Protein AF-0000000072983975 (afdb_homodimer)

Organism: Lacticaseibacillus paracasei (strain ATCC 334 / BCRC 17002 / CCUG 31169 / CIP 107868 / KCTC 3260 / NRRL B-441) (NCBI:txid321967)

Secondary structure (DSSP, 8-state):
-HHHHHHHHHHHHHHHHHHHHHHHHHTSS-HHHHHIIIIIHHHHHHHHHHHHTSTT-TTPPPHHHHHHHHHHHHHHHHHHHHHHS-HHHHHHHHHHHHHHHHHHHH--/-HHHHHHHHHHHHHHHHHHHHHHHHHTSS-HHHHHIIIIIHHHHHHHHIIIIISTT-TTPPPHHHHHHHHHHHHHHHHHHHHHHS-HHHHHHHHHHHHHHHHHHHH--

pLDDT: mean 94.69, std 4.66, range [72.88, 98.62]

Structure (mmCIF, N/CA/C/O backbone):
data_AF-0000000072983975-model_v1
#
loop_
_entity.id
_entity.type
_entity.pdbx_description
1 polymer 'DUF2568 domain-containing protein'
#
loop_
_atom_site.group_PDB
_atom_site.id
_atom_site.type_symbol
_atom_site.label_atom_id
_atom_site.label_alt_id
_atom_site.label_comp_id
_atom_site.label_asym_id
_atom_site.label_entity_id
_atom_site.label_seq_id
_atom_site.pdbx_PDB_ins_code
_atom_site.Cartn_x
_atom_site.Cartn_y
_atom_site.Cartn_z
_atom_site.occupancy
_atom_site.B_iso_or_equiv
_atom_site.auth_seq_id
_atom_site.auth_comp_id
_atom_site.auth_asym_id
_atom_site.auth_atom_id
_atom_site.pdbx_PDB_model_num
ATOM 1 N N . MET A 1 1 ? -26.188 16.234 2.236 1 73.94 1 MET A N 1
ATOM 2 C CA . MET A 1 1 ? -26.844 14.938 2.184 1 73.94 1 MET A CA 1
ATOM 3 C C . MET A 1 1 ? -26.062 13.953 1.33 1 73.94 1 MET A C 1
ATOM 5 O O . MET A 1 1 ? -25.734 12.852 1.781 1 73.94 1 MET A O 1
ATOM 9 N N . ILE A 1 2 ? -25.656 14.406 0.181 1 77.69 2 ILE A N 1
ATOM 10 C CA . ILE A 1 2 ? -24.938 13.516 -0.73 1 77.69 2 ILE A CA 1
ATOM 11 C C . ILE A 1 2 ? -23.625 13.086 -0.107 1 77.69 2 ILE A C 1
ATOM 13 O O . ILE A 1 2 ? -23.25 11.914 -0.155 1 77.69 2 ILE A O 1
ATOM 17 N N . LYS A 1 3 ? -23.047 13.867 0.584 1 83.25 3 LYS A N 1
ATOM 18 C CA . LYS A 1 3 ? -21.75 13.57 1.182 1 83.25 3 LYS A CA 1
ATOM 19 C C . LYS A 1 3 ? -21.891 12.562 2.316 1 83.25 3 LYS A C 1
ATOM 21 O O . LYS A 1 3 ? -21.016 11.711 2.5 1 83.25 3 LYS A O 1
ATOM 26 N N . THR A 1 4 ? -23 12.648 3.002 1 84.12 4 THR A N 1
ATOM 27 C CA . THR A 1 4 ? -23.234 11.703 4.086 1 84.12 4 THR A CA 1
ATOM 28 C C . THR A 1 4 ? -23.406 10.289 3.539 1 84.12 4 THR A C 1
ATOM 30 O O . THR A 1 4 ? -22.891 9.328 4.113 1 84.12 4 THR A O 1
ATOM 33 N N . ILE A 1 5 ? -24.156 10.172 2.453 1 87.81 5 ILE A N 1
ATOM 34 C CA . ILE A 1 5 ? -24.359 8.875 1.816 1 87.81 5 ILE A CA 1
ATOM 35 C C . ILE A 1 5 ? -23.016 8.344 1.29 1 87.81 5 ILE A C 1
ATOM 37 O O . ILE A 1 5 ? -22.703 7.168 1.462 1 87.81 5 ILE A O 1
ATOM 41 N N . ALA A 1 6 ? -22.266 9.266 0.714 1 89.44 6 ALA A N 1
ATOM 42 C CA . ALA A 1 6 ? -20.969 8.875 0.184 1 89.44 6 ALA A CA 1
ATOM 43 C C . ALA A 1 6 ? -20.047 8.375 1.296 1 89.44 6 ALA A C 1
ATOM 45 O O . ALA A 1 6 ? -19.297 7.418 1.104 1 89.44 6 ALA A O 1
ATOM 46 N N . ASP A 1 7 ? -20.203 8.977 2.422 1 88.19 7 ASP A N 1
ATOM 47 C CA . ASP A 1 7 ? -19.406 8.562 3.572 1 88.19 7 ASP A CA 1
ATOM 48 C C . ASP A 1 7 ? -19.828 7.172 4.051 1 88.19 7 ASP A C 1
ATOM 50 O O . ASP A 1 7 ? -18.984 6.379 4.477 1 88.19 7 ASP A O 1
ATOM 54 N N . GLY A 1 8 ? -21.031 6.961 3.996 1 90.06 8 GLY A N 1
ATOM 55 C CA . GLY A 1 8 ? -21.531 5.645 4.348 1 90.06 8 GLY A CA 1
ATOM 56 C C . GLY A 1 8 ? -21.047 4.551 3.414 1 90.06 8 GLY A C 1
ATOM 57 O O . GLY A 1 8 ? -20.672 3.467 3.863 1 90.06 8 GLY A O 1
ATOM 58 N N . ILE A 1 9 ? -21.078 4.82 2.18 1 92.38 9 ILE A N 1
ATOM 59 C CA . ILE A 1 9 ? -20.594 3.869 1.178 1 92.38 9 ILE A CA 1
ATOM 60 C C . ILE A 1 9 ? -19.109 3.627 1.364 1 92.38 9 ILE A C 1
ATOM 62 O O . ILE A 1 9 ? -18.641 2.49 1.267 1 92.38 9 ILE A O 1
ATOM 66 N N . ARG A 1 10 ? -18.469 4.695 1.655 1 93.88 10 ARG A N 1
ATOM 67 C CA . ARG A 1 10 ? -17.031 4.59 1.898 1 93.88 10 ARG A CA 1
ATOM 68 C C . ARG A 1 10 ? -16.734 3.684 3.094 1 93.88 10 ARG A C 1
ATOM 70 O O . ARG A 1 10 ? -15.797 2.893 3.066 1 93.88 10 ARG A O 1
ATOM 77 N N . PHE A 1 11 ? -17.562 3.867 4.102 1 92.94 11 PHE A N 1
ATOM 78 C CA . PHE A 1 11 ? -17.391 3.021 5.273 1 92.94 11 PHE A CA 1
ATOM 79 C C . PHE A 1 11 ? -17.625 1.556 4.922 1 92.94 11 PHE A C 1
ATOM 81 O O . PHE A 1 11 ? -16.875 0.681 5.363 1 92.94 11 PHE A O 1
ATOM 88 N N . LEU A 1 12 ? -18.594 1.229 4.137 1 95.56 12 LEU A N 1
ATOM 89 C CA . LEU A 1 12 ? -18.875 -0.138 3.707 1 95.56 12 LEU A CA 1
ATOM 90 C C . LEU A 1 12 ? -17.75 -0.676 2.842 1 95.56 12 LEU A C 1
ATOM 92 O O . LEU A 1 12 ? -17.375 -1.851 2.945 1 95.56 12 LEU A O 1
ATOM 96 N N . LEU A 1 13 ? -17.25 0.182 2.055 1 97.12 13 LEU A N 1
ATOM 97 C CA . LEU A 1 13 ? -16.125 -0.205 1.198 1 97.12 13 LEU A CA 1
ATOM 98 C C . LEU A 1 13 ? -14.898 -0.545 2.029 1 97.12 13 LEU A C 1
ATOM 100 O O . LEU A 1 13 ? -14.148 -1.468 1.692 1 97.12 13 LEU A O 1
ATOM 104 N N . GLU A 1 14 ? -14.703 0.157 3.035 1 95.62 14 GLU A N 1
ATOM 105 C CA . GLU A 1 14 ? -13.609 -0.127 3.959 1 95.62 14 GLU A CA 1
ATOM 106 C C . GLU A 1 14 ? -13.766 -1.508 4.59 1 95.62 14 GLU A C 1
ATOM 108 O O . GLU A 1 14 ? -12.805 -2.273 4.668 1 95.62 14 GLU A O 1
ATOM 113 N N . ILE A 1 15 ? -14.922 -1.831 5.027 1 97.31 15 ILE A N 1
ATOM 114 C CA . ILE A 1 15 ? -15.195 -3.148 5.59 1 97.31 15 ILE A CA 1
ATOM 115 C C . ILE A 1 15 ? -14.953 -4.223 4.531 1 97.31 15 ILE A C 1
ATOM 117 O O . ILE A 1 15 ? -14.312 -5.242 4.809 1 97.31 15 ILE A O 1
ATOM 121 N N . ALA A 1 16 ? -15.445 -3.949 3.391 1 98.31 16 ALA A N 1
ATOM 122 C CA . ALA A 1 16 ? -15.242 -4.887 2.291 1 98.31 16 ALA A CA 1
ATOM 123 C C . ALA A 1 16 ? -13.75 -5.094 2.018 1 98.31 16 ALA A C 1
ATOM 125 O O . ALA A 1 16 ? -13.312 -6.211 1.737 1 98.31 16 ALA A O 1
ATOM 126 N N . THR A 1 17 ? -12.992 -4.004 2.039 1 98.56 17 THR A N 1
ATOM 127 C CA . THR A 1 17 ? -11.555 -4.07 1.81 1 98.56 17 THR A CA 1
ATOM 128 C C . THR A 1 17 ? -10.891 -5.012 2.809 1 98.56 17 THR A C 1
ATOM 130 O O . THR A 1 17 ? -10.094 -5.875 2.424 1 98.56 17 THR A O 1
ATOM 133 N N . VAL A 1 18 ? -11.289 -4.973 4.031 1 98.44 18 VAL A N 1
ATOM 134 C CA . VAL A 1 18 ? -10.742 -5.816 5.09 1 98.44 18 VAL A CA 1
ATOM 135 C C . VAL A 1 18 ? -11.141 -7.27 4.848 1 98.44 18 VAL A C 1
ATOM 137 O O . VAL A 1 18 ? -10.297 -8.172 4.898 1 98.44 18 VAL A O 1
ATOM 140 N N . VAL A 1 19 ? -12.336 -7.484 4.535 1 98.5 19 VAL A N 1
ATOM 141 C CA . VAL A 1 19 ? -12.859 -8.828 4.316 1 98.5 19 VAL A CA 1
ATOM 142 C C . VAL A 1 19 ? -12.172 -9.469 3.115 1 98.5 19 VAL A C 1
ATOM 144 O O . VAL A 1 19 ? -11.75 -10.625 3.176 1 98.5 19 VAL A O 1
ATOM 147 N N . PHE A 1 20 ? -12 -8.727 2.053 1 98.62 20 PHE A N 1
ATOM 148 C CA . PHE A 1 20 ? -11.383 -9.258 0.843 1 98.62 20 PHE A CA 1
ATOM 149 C C . PHE A 1 20 ? -9.914 -9.578 1.081 1 98.62 20 PHE A C 1
ATOM 151 O O . PHE A 1 20 ? -9.398 -10.57 0.559 1 98.62 20 PHE A O 1
ATOM 158 N N . LEU A 1 21 ? -9.273 -8.789 1.838 1 98.56 21 LEU A N 1
ATOM 159 C CA . LEU A 1 21 ? -7.879 -9.078 2.154 1 98.56 21 LEU A CA 1
ATOM 160 C C . LEU A 1 21 ? -7.762 -10.344 3 1 98.56 21 LEU A C 1
ATOM 162 O O . LEU A 1 21 ? -6.879 -11.172 2.766 1 98.56 21 LEU A O 1
ATOM 166 N N . ILE A 1 22 ? -8.641 -10.484 3.961 1 98.56 22 ILE A N 1
ATOM 167 C CA . ILE A 1 22 ? -8.625 -11.672 4.812 1 98.56 22 ILE A CA 1
ATOM 168 C C . ILE A 1 22 ? -8.898 -12.914 3.973 1 98.56 22 ILE A C 1
ATOM 170 O O . ILE A 1 22 ? -8.164 -13.906 4.059 1 98.56 22 ILE A O 1
ATOM 174 N N . ILE A 1 23 ? -9.898 -12.875 3.115 1 98.5 23 ILE A N 1
ATOM 175 C CA . ILE A 1 23 ? -10.25 -14.016 2.268 1 98.5 23 ILE A CA 1
ATOM 176 C C . ILE A 1 23 ? -9.086 -14.328 1.322 1 98.5 23 ILE A C 1
ATOM 178 O O . ILE A 1 23 ? -8.695 -15.484 1.179 1 98.5 23 ILE A O 1
ATOM 182 N N . ALA A 1 24 ? -8.508 -13.32 0.676 1 98 24 ALA A N 1
ATOM 183 C CA . ALA A 1 24 ? -7.406 -13.516 -0.261 1 98 24 ALA A CA 1
ATOM 184 C C . ALA A 1 24 ? -6.203 -14.148 0.434 1 98 24 ALA A C 1
ATOM 186 O O . ALA A 1 24 ? -5.594 -15.086 -0.092 1 98 24 ALA A O 1
ATOM 187 N N . GLY A 1 25 ? -5.84 -13.609 1.58 1 97.94 25 GLY A N 1
ATOM 188 C CA . GLY A 1 25 ? -4.719 -14.164 2.32 1 97.94 25 GLY A CA 1
ATOM 189 C C . GLY A 1 25 ? -4.91 -15.625 2.691 1 97.94 25 GLY A C 1
ATOM 190 O O . GLY A 1 25 ? -4 -16.438 2.52 1 97.94 25 GLY A O 1
ATOM 191 N N . PHE A 1 26 ? -6.086 -15.953 3.115 1 98 26 PHE A N 1
ATOM 192 C CA . PHE A 1 26 ? -6.316 -17.281 3.652 1 98 26 PHE A CA 1
ATOM 193 C C . PHE A 1 26 ? -6.707 -18.266 2.545 1 98 26 PHE A C 1
ATOM 195 O O . PHE A 1 26 ? -6.828 -19.469 2.779 1 98 26 PHE A O 1
ATOM 202 N N . ASN A 1 27 ? -6.871 -17.75 1.326 1 97.12 27 ASN A N 1
ATOM 203 C CA . ASN A 1 27 ? -7.043 -18.609 0.164 1 97.12 27 ASN A CA 1
ATOM 204 C C . ASN A 1 27 ? -5.715 -19.203 -0.306 1 97.12 27 ASN A C 1
ATOM 206 O O . ASN A 1 27 ? -5.688 -20.109 -1.125 1 97.12 27 ASN A O 1
ATOM 210 N N . SER A 1 28 ? -4.645 -18.656 0.175 1 95.06 28 SER A N 1
ATOM 211 C CA . SER A 1 28 ? -3.318 -19.172 -0.147 1 95.06 28 SER A CA 1
ATOM 212 C C . SER A 1 28 ? -2.918 -20.297 0.796 1 95.06 28 SER A C 1
ATOM 214 O O . SER A 1 28 ? -3.354 -20.328 1.948 1 95.06 28 SER A O 1
ATOM 216 N N . SER A 1 29 ? -2.154 -21.25 0.379 1 95.12 29 SER A N 1
ATOM 217 C CA . SER A 1 29 ? -1.607 -22.297 1.234 1 95.12 29 SER A CA 1
ATOM 218 C C . SER A 1 29 ? -0.296 -21.859 1.878 1 95.12 29 SER A C 1
ATOM 220 O O . SER A 1 29 ? 0.201 -22.516 2.795 1 95.12 29 SER A O 1
ATOM 222 N N . ASP A 1 30 ? 0.248 -20.766 1.447 1 96.38 30 ASP A N 1
ATOM 223 C CA . ASP A 1 30 ? 1.537 -20.266 1.912 1 96.38 30 ASP A CA 1
ATOM 224 C C . ASP A 1 30 ? 1.378 -19.438 3.186 1 96.38 30 ASP A C 1
ATOM 226 O O . ASP A 1 30 ? 0.603 -18.484 3.217 1 96.38 30 ASP A O 1
ATOM 230 N N . LEU A 1 31 ? 2.131 -19.75 4.199 1 95.56 31 LEU A N 1
ATOM 231 C CA . LEU A 1 31 ? 2.012 -19.109 5.504 1 95.56 31 LEU A CA 1
ATOM 232 C C . LEU A 1 31 ? 2.391 -17.641 5.418 1 95.56 31 LEU A C 1
ATOM 234 O O . LEU A 1 31 ? 1.782 -16.797 6.082 1 95.56 31 LEU A O 1
ATOM 238 N N . VAL A 1 32 ? 3.385 -17.359 4.629 1 93.94 32 VAL A N 1
ATOM 239 C CA . VAL A 1 32 ? 3.826 -15.984 4.473 1 93.94 32 VAL A CA 1
ATOM 240 C C . VAL A 1 32 ? 2.688 -15.141 3.908 1 93.94 32 VAL A C 1
ATOM 242 O O . VAL A 1 32 ? 2.406 -14.047 4.414 1 93.94 32 VAL A O 1
ATOM 245 N N . VAL A 1 33 ? 2.01 -15.609 2.961 1 96.38 33 VAL A N 1
ATOM 246 C CA . VAL A 1 33 ? 0.91 -14.898 2.324 1 96.38 33 VAL A CA 1
ATOM 247 C C . VAL A 1 33 ? -0.264 -14.781 3.293 1 96.38 33 VAL A C 1
ATOM 249 O O . VAL A 1 33 ? -0.872 -13.711 3.418 1 96.38 33 VAL A O 1
ATOM 252 N N . LYS A 1 34 ? -0.544 -15.852 4.051 1 98.19 34 LYS A N 1
ATOM 253 C CA . LYS A 1 34 ? -1.615 -15.82 5.043 1 98.19 34 LYS A CA 1
ATOM 254 C C . LYS A 1 34 ? -1.385 -14.719 6.07 1 98.19 34 LYS A C 1
ATOM 256 O O . LYS A 1 34 ? -2.303 -13.961 6.391 1 98.19 34 LYS A O 1
ATOM 261 N N . LEU A 1 35 ? -0.185 -14.617 6.438 1 97.19 35 LEU A N 1
ATOM 262 C CA . LEU A 1 35 ? 0.135 -13.672 7.5 1 97.19 35 LEU A CA 1
ATOM 263 C C . LEU A 1 35 ? 0.219 -12.25 6.961 1 97.19 35 LEU A C 1
ATOM 265 O O . LEU A 1 35 ? -0.33 -11.32 7.559 1 97.19 35 LEU A O 1
ATOM 269 N N . THR A 1 36 ? 0.863 -12.07 5.871 1 96.81 36 THR A N 1
ATOM 270 C CA . THR A 1 36 ? 1.106 -10.727 5.363 1 96.81 36 THR A CA 1
ATOM 271 C C . THR A 1 36 ? -0.169 -10.133 4.773 1 96.81 36 THR A C 1
ATOM 273 O O . THR A 1 36 ? -0.57 -9.023 5.133 1 96.81 36 THR A O 1
ATOM 276 N N . VAL A 1 37 ? -0.883 -10.883 3.953 1 97.69 37 VAL A N 1
ATOM 277 C CA . VAL A 1 37 ? -2.064 -10.375 3.264 1 97.69 37 VAL A CA 1
ATOM 278 C C . VAL A 1 37 ? -3.287 -10.508 4.168 1 97.69 37 VAL A C 1
ATOM 280 O O . VAL A 1 37 ? -4.117 -9.594 4.234 1 97.69 37 VAL A O 1
ATOM 283 N N . GLY A 1 38 ? -3.352 -11.586 4.891 1 98.25 38 GLY A N 1
ATOM 284 C CA . GLY A 1 38 ? -4.57 -11.922 5.609 1 98.25 38 GLY A CA 1
ATOM 285 C C . GLY A 1 38 ? -4.621 -11.336 7.008 1 98.25 38 GLY A C 1
ATOM 286 O O . GLY A 1 38 ? -5.684 -11.289 7.629 1 98.25 38 GLY A O 1
ATOM 287 N N . VAL A 1 39 ? -3.494 -10.883 7.508 1 98 39 VAL A N 1
ATOM 288 C CA . VAL A 1 39 ? -3.479 -10.422 8.891 1 98 39 VAL A CA 1
ATOM 289 C C . VAL A 1 39 ? -2.822 -9.047 8.969 1 98 39 VAL A C 1
ATOM 291 O O . VAL A 1 39 ? -3.486 -8.055 9.273 1 98 39 VAL A O 1
ATOM 294 N N . ILE A 1 40 ? -1.62 -8.938 8.562 1 97.12 40 ILE A N 1
ATOM 295 C CA . ILE A 1 40 ? -0.835 -7.723 8.75 1 97.12 40 ILE A CA 1
ATOM 296 C C . ILE A 1 40 ? -1.446 -6.582 7.941 1 97.12 40 ILE A C 1
ATOM 298 O O . ILE A 1 40 ? -1.683 -5.496 8.469 1 97.12 40 ILE A O 1
ATOM 302 N N . ALA A 1 41 ? -1.729 -6.832 6.707 1 97.5 41 ALA A N 1
ATOM 303 C CA . ALA A 1 41 ? -2.248 -5.789 5.828 1 97.5 41 ALA A CA 1
ATOM 304 C C . ALA A 1 41 ? -3.596 -5.273 6.328 1 97.5 41 ALA A C 1
ATOM 306 O O . ALA A 1 41 ? -3.797 -4.062 6.449 1 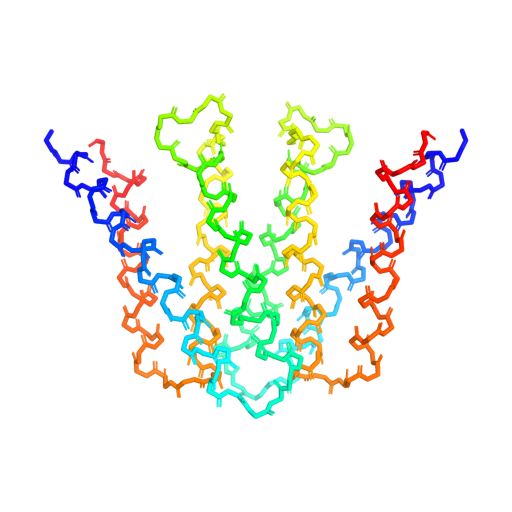97.5 41 ALA A O 1
ATOM 307 N N . PRO A 1 42 ? -4.531 -6.121 6.703 1 98 42 PRO A N 1
ATOM 308 C CA . PRO A 1 42 ? -5.809 -5.617 7.211 1 98 42 PRO A CA 1
ATOM 309 C C . PRO A 1 42 ? -5.656 -4.82 8.5 1 98 42 PRO A C 1
ATOM 311 O O . PRO A 1 42 ? -6.277 -3.764 8.656 1 98 42 PRO A O 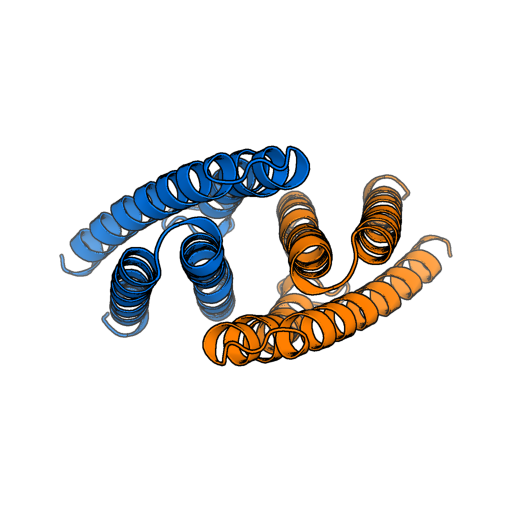1
ATOM 314 N N . VAL A 1 43 ? -4.859 -5.262 9.406 1 97.56 43 VAL A N 1
ATOM 315 C CA . VAL A 1 43 ? -4.684 -4.582 10.68 1 97.56 43 VAL A CA 1
ATOM 316 C C . VAL A 1 43 ? -4.07 -3.205 10.453 1 97.56 43 VAL A C 1
ATOM 318 O O . VAL A 1 43 ? -4.578 -2.201 10.961 1 97.56 43 VAL A O 1
ATOM 321 N N . LEU A 1 44 ? -3.055 -3.125 9.688 1 96 44 LEU A N 1
ATOM 322 C CA . LEU A 1 44 ? -2.396 -1.854 9.406 1 96 44 LEU A CA 1
ATOM 323 C C . LEU A 1 44 ? -3.295 -0.948 8.57 1 96 44 LEU A C 1
ATOM 325 O O . LEU A 1 44 ? -3.271 0.274 8.727 1 96 44 LEU A O 1
ATOM 329 N N . GLY A 1 45 ? -4.047 -1.583 7.688 1 96.12 45 GLY A N 1
ATOM 330 C CA . GLY A 1 45 ? -5 -0.813 6.906 1 96.12 45 GLY A CA 1
ATOM 331 C C . GLY A 1 45 ? -6.035 -0.101 7.758 1 96.12 45 GLY A C 1
ATOM 332 O O . GLY A 1 45 ? -6.316 1.08 7.543 1 96.12 45 GLY A O 1
ATOM 333 N N . ILE A 1 46 ? -6.547 -0.81 8.711 1 96.44 46 ILE A N 1
ATOM 334 C CA . ILE A 1 46 ? -7.543 -0.229 9.609 1 96.44 46 ILE A CA 1
ATOM 335 C C . ILE A 1 46 ? -6.922 0.923 10.391 1 96.44 46 ILE A C 1
ATOM 337 O O . ILE A 1 46 ? -7.516 1.998 10.5 1 96.44 46 ILE A O 1
ATOM 341 N N . LEU A 1 47 ? -5.773 0.75 10.898 1 95.5 47 LEU A N 1
ATOM 342 C CA . LEU A 1 47 ? -5.094 1.765 11.695 1 95.5 47 LEU A CA 1
ATOM 343 C C . LEU A 1 47 ? -4.77 2.992 10.844 1 95.5 47 LEU A C 1
ATOM 345 O O . LEU A 1 47 ? -4.984 4.125 11.281 1 95.5 47 LEU A O 1
ATOM 349 N N . PHE A 1 48 ? -4.285 2.75 9.719 1 95 48 PHE A N 1
ATOM 350 C CA . PHE A 1 48 ? -3.916 3.838 8.828 1 95 48 PHE A CA 1
ATOM 351 C C . PHE A 1 48 ? -5.148 4.633 8.406 1 95 48 PHE A C 1
ATOM 353 O O . PHE A 1 48 ? -5.129 5.863 8.398 1 95 48 PHE A O 1
ATOM 360 N N . TRP A 1 49 ? -6.133 3.885 8.109 1 93.5 49 TRP A N 1
ATOM 361 C CA . TRP A 1 49 ? -7.355 4.539 7.656 1 93.5 49 TRP A CA 1
ATOM 362 C C . TRP A 1 49 ? -7.965 5.387 8.773 1 93.5 49 TRP A C 1
ATOM 364 O O . TRP A 1 49 ? -8.398 6.516 8.531 1 93.5 49 TRP A O 1
ATOM 374 N N . GLY A 1 50 ? -8.094 4.852 9.922 1 93.56 50 GLY A N 1
ATOM 375 C CA . GLY A 1 50 ? -8.648 5.586 11.047 1 93.56 50 GLY A CA 1
ATOM 376 C C . GLY A 1 50 ? -7.875 6.848 11.383 1 93.56 50 GLY A C 1
ATOM 377 O O . GLY A 1 50 ? -8.469 7.875 11.719 1 93.56 50 GLY A O 1
ATOM 378 N N . ARG A 1 51 ? -6.66 6.848 11.164 1 92.88 51 ARG A N 1
ATOM 379 C CA . ARG A 1 51 ? -5.82 7.957 11.594 1 92.88 51 ARG A CA 1
ATOM 380 C C . ARG A 1 51 ? -5.637 8.977 10.469 1 92.88 51 ARG A C 1
ATOM 382 O O . ARG A 1 51 ? -5.582 10.18 10.719 1 92.88 51 ARG A O 1
ATOM 389 N N . PHE A 1 52 ? -5.602 8.586 9.219 1 94.44 52 PHE A N 1
ATOM 390 C CA . PHE A 1 52 ? -5.113 9.5 8.195 1 94.44 52 PHE A CA 1
ATOM 391 C C . PHE A 1 52 ? -6.156 9.703 7.102 1 94.44 52 PHE A C 1
ATOM 393 O O . PHE A 1 52 ? -6.016 10.586 6.254 1 94.44 52 PHE A O 1
ATOM 400 N N . MET A 1 53 ? -7.195 8.812 7.191 1 94.06 53 MET A N 1
ATOM 401 C CA . MET A 1 53 ? -8.141 8.875 6.078 1 94.06 53 MET A CA 1
ATOM 402 C C . MET A 1 53 ? -9.531 9.25 6.57 1 94.06 53 MET A C 1
ATOM 404 O O . MET A 1 53 ? -10.352 9.766 5.809 1 94.06 53 MET A O 1
ATOM 408 N N . ALA A 1 54 ? -9.797 9 7.789 1 92.5 54 ALA A N 1
ATOM 409 C CA . ALA A 1 54 ? -11.133 9.219 8.336 1 92.5 54 ALA A CA 1
ATOM 410 C C . ALA A 1 54 ? -11.508 10.695 8.289 1 92.5 54 ALA A C 1
ATOM 412 O O . ALA A 1 54 ? -10.672 11.562 8.562 1 92.5 54 ALA A O 1
ATOM 413 N N . PRO A 1 55 ? -12.859 10.977 7.922 1 89.12 55 PRO A N 1
ATOM 414 C CA . PRO A 1 55 ? -13.273 12.367 7.75 1 89.12 55 PRO A CA 1
ATOM 415 C C . PRO A 1 55 ? -13.148 13.188 9.031 1 89.12 55 PRO A C 1
ATOM 417 O O . PRO A 1 55 ? -12.961 14.406 8.977 1 89.12 55 PRO A O 1
ATOM 420 N N . MET A 1 56 ? -13.133 12.586 10.133 1 90.12 56 MET A N 1
ATOM 421 C CA . MET A 1 56 ? -13.094 13.32 11.398 1 90.12 56 MET A CA 1
ATOM 422 C C . MET A 1 56 ? -11.711 13.234 12.031 1 90.12 56 MET A C 1
ATOM 424 O O . MET A 1 56 ? -11.516 13.664 13.172 1 90.12 56 MET A O 1
ATOM 428 N N . SER A 1 57 ? -10.773 12.75 11.32 1 91.75 57 SER A N 1
ATOM 429 C CA . SER A 1 57 ? -9.43 12.578 11.867 1 91.75 57 SER A CA 1
ATOM 430 C C . SER A 1 57 ? -8.688 13.906 11.93 1 91.75 57 SER A C 1
ATOM 432 O O . SER A 1 57 ? -8.758 14.711 11 1 91.75 57 SER A O 1
ATOM 434 N N . LEU A 1 58 ? -7.855 14.109 13.055 1 90.31 58 LEU A N 1
ATOM 435 C CA . LEU A 1 58 ? -7.047 15.305 13.25 1 90.31 58 LEU A CA 1
ATOM 436 C C . LEU A 1 58 ? -5.797 15.273 12.375 1 90.31 58 LEU A C 1
ATOM 438 O O . LEU A 1 58 ? -5.133 16.297 12.195 1 90.31 58 LEU A O 1
ATOM 442 N N . HIS A 1 59 ? -5.453 14.211 11.836 1 91.06 59 HIS A N 1
ATOM 443 C CA . HIS A 1 59 ? -4.246 14.039 11.031 1 91.06 59 HIS A CA 1
ATOM 444 C C . HIS A 1 59 ? -4.586 13.625 9.609 1 91.06 59 HIS A C 1
ATOM 446 O O . HIS A 1 59 ? -3.809 12.922 8.961 1 91.06 59 HIS A O 1
ATOM 452 N N . ARG A 1 60 ? -5.793 14.047 9.211 1 92.69 60 ARG A N 1
ATOM 453 C CA . ARG A 1 60 ? -6.273 13.656 7.891 1 92.69 60 ARG A CA 1
ATOM 454 C C . ARG A 1 60 ? -5.352 14.188 6.797 1 92.69 60 ARG A C 1
ATOM 456 O O . ARG A 1 60 ? -4.953 15.359 6.82 1 92.69 60 ARG A O 1
ATOM 463 N N . LEU A 1 61 ? -5.082 13.297 5.836 1 94.25 61 LEU A N 1
ATOM 464 C CA . LEU A 1 61 ? -4.211 13.648 4.715 1 94.25 61 LEU A CA 1
ATOM 465 C C . LEU A 1 61 ? -4.879 14.68 3.811 1 94.25 61 LEU A C 1
ATOM 467 O O . LEU A 1 61 ? -6.105 14.719 3.707 1 94.25 61 LEU A O 1
ATOM 471 N N . PRO A 1 62 ? -4.02 15.531 3.24 1 93.38 62 PRO A N 1
ATOM 472 C CA . PRO A 1 62 ? -4.598 16.391 2.201 1 93.38 62 PRO A CA 1
ATOM 473 C C . PRO A 1 62 ? -5.152 15.594 1.021 1 93.38 62 PRO A C 1
ATOM 475 O O . PRO A 1 62 ? -4.871 14.398 0.89 1 93.38 62 PRO A O 1
ATOM 478 N N . THR A 1 63 ? -5.883 16.203 0.165 1 93.12 63 THR A N 1
ATOM 479 C CA . THR A 1 63 ? -6.652 15.562 -0.891 1 93.12 63 THR A CA 1
ATOM 480 C C . THR A 1 63 ? -5.762 14.672 -1.744 1 93.12 63 THR A C 1
ATOM 482 O O . THR A 1 63 ? -6.098 13.516 -2.006 1 93.12 63 THR A O 1
ATOM 485 N N . ILE A 1 64 ? -4.621 15.156 -2.203 1 92.25 64 ILE A N 1
ATOM 486 C CA . ILE A 1 64 ? -3.746 14.391 -3.084 1 92.25 64 ILE A CA 1
ATOM 487 C C . ILE A 1 64 ? -3.262 13.133 -2.363 1 92.25 64 ILE A C 1
ATOM 489 O O . ILE A 1 64 ? -3.174 12.062 -2.963 1 92.25 64 ILE A O 1
ATOM 493 N N . GLY A 1 65 ? -2.965 13.242 -1.113 1 93.75 65 GLY A N 1
ATOM 494 C CA . GLY A 1 65 ? -2.553 12.086 -0.333 1 93.75 65 GLY A CA 1
ATOM 495 C C . GLY A 1 65 ? -3.646 11.047 -0.182 1 93.75 65 GLY A C 1
ATOM 496 O O . GLY A 1 65 ? -3.379 9.844 -0.231 1 93.75 65 GLY A O 1
ATOM 497 N N . ARG A 1 66 ? -4.781 11.5 -0.048 1 95.5 66 ARG A N 1
ATOM 498 C CA . ARG A 1 66 ? -5.906 10.586 0.107 1 95.5 66 ARG A CA 1
ATOM 499 C C . ARG A 1 66 ? -6.188 9.836 -1.192 1 95.5 66 ARG A C 1
ATOM 501 O O . ARG A 1 66 ? -6.434 8.633 -1.181 1 95.5 66 ARG A O 1
ATOM 508 N N . VAL A 1 67 ? -6.09 10.562 -2.221 1 95.31 67 VAL A N 1
ATOM 509 C CA . VAL A 1 67 ? -6.359 9.945 -3.518 1 95.31 67 VAL A CA 1
ATOM 510 C C . VAL A 1 67 ? -5.309 8.875 -3.809 1 95.31 67 VAL A C 1
ATOM 512 O O . VAL A 1 67 ? -5.648 7.762 -4.223 1 95.31 67 VAL A O 1
ATOM 515 N N . ILE A 1 68 ? -4.098 9.188 -3.596 1 94.75 68 ILE A N 1
ATOM 516 C CA . ILE A 1 68 ? -3.016 8.234 -3.844 1 94.75 68 ILE A CA 1
ATOM 517 C C . ILE A 1 68 ? -3.17 7.027 -2.926 1 94.75 68 ILE A C 1
ATOM 519 O O . ILE A 1 68 ? -3.051 5.883 -3.371 1 94.75 68 ILE A O 1
ATOM 523 N N . THR A 1 69 ? -3.479 7.324 -1.67 1 95.19 69 THR A N 1
ATOM 524 C CA . THR A 1 69 ? -3.648 6.25 -0.696 1 95.19 69 THR A CA 1
ATOM 525 C C . THR A 1 69 ? -4.809 5.344 -1.088 1 95.19 69 THR A C 1
ATOM 527 O O . THR A 1 69 ? -4.703 4.117 -1.009 1 95.19 69 THR A O 1
ATOM 530 N N . GLU A 1 70 ? -5.859 5.891 -1.541 1 96.25 70 GLU A N 1
ATOM 531 C CA . GLU A 1 70 ? -7.027 5.121 -1.955 1 96.25 70 GLU A CA 1
ATOM 532 C C . GLU A 1 70 ? -6.703 4.219 -3.143 1 96.25 70 GLU A C 1
ATOM 534 O O . GLU A 1 70 ? -7.07 3.043 -3.156 1 96.25 70 GLU A O 1
ATOM 539 N N . ILE A 1 71 ? -6.016 4.727 -4.059 1 96 71 ILE A N 1
ATOM 540 C CA . ILE A 1 71 ? -5.641 3.932 -5.223 1 96 71 ILE A CA 1
ATOM 541 C C . ILE A 1 71 ? -4.75 2.771 -4.789 1 96 71 ILE A C 1
ATOM 543 O O . ILE A 1 71 ? -4.926 1.64 -5.242 1 96 71 ILE A O 1
ATOM 547 N N . LEU A 1 72 ? -3.855 3.055 -3.906 1 94.62 72 LEU A N 1
ATOM 548 C CA . LEU A 1 72 ? -2.914 2.031 -3.461 1 94.62 72 LEU A CA 1
ATOM 549 C C . LEU A 1 72 ? -3.621 0.969 -2.625 1 94.62 72 LEU A C 1
ATOM 551 O O . LEU A 1 72 ? -3.443 -0.229 -2.857 1 94.62 72 LEU A O 1
ATOM 555 N N . ILE A 1 73 ? -4.441 1.418 -1.692 1 96.19 73 ILE A N 1
ATOM 556 C CA . ILE A 1 73 ? -5.082 0.463 -0.792 1 96.19 73 ILE A CA 1
ATOM 557 C C . ILE A 1 73 ? -6.152 -0.321 -1.548 1 96.19 73 ILE A C 1
ATOM 559 O O . ILE A 1 73 ? -6.164 -1.554 -1.52 1 96.19 73 ILE A O 1
ATOM 563 N N . PHE A 1 74 ? -7.051 0.34 -2.219 1 97.88 74 PHE A N 1
ATOM 564 C CA . PHE A 1 74 ? -8.109 -0.344 -2.947 1 97.88 74 PHE A CA 1
ATOM 565 C C . PHE A 1 74 ? -7.543 -1.124 -4.125 1 97.88 74 PHE A C 1
ATOM 567 O O . PHE A 1 74 ? -8.023 -2.211 -4.449 1 97.88 74 PHE A O 1
ATOM 574 N N . GLY A 1 75 ? -6.562 -0.561 -4.781 1 96.88 75 GLY A N 1
ATOM 575 C CA . GLY A 1 75 ? -5.91 -1.276 -5.867 1 96.88 75 GLY A CA 1
ATOM 576 C C . GLY A 1 75 ? -5.207 -2.539 -5.41 1 96.88 75 GLY A C 1
ATOM 577 O O . GLY A 1 75 ? -5.285 -3.574 -6.074 1 96.88 75 GLY A O 1
ATOM 578 N N . ALA A 1 76 ? -4.48 -2.428 -4.332 1 97.06 76 ALA A N 1
ATOM 579 C CA . ALA A 1 76 ? -3.791 -3.594 -3.783 1 97.06 76 ALA A CA 1
ATOM 580 C C . ALA A 1 76 ? -4.785 -4.68 -3.383 1 97.06 76 ALA A C 1
ATOM 582 O O . ALA A 1 76 ? -4.531 -5.867 -3.59 1 97.06 76 ALA A O 1
ATOM 583 N N . THR A 1 77 ? -5.84 -4.254 -2.766 1 98.25 77 THR A N 1
ATOM 584 C CA . THR A 1 77 ? -6.863 -5.215 -2.377 1 98.25 77 THR A CA 1
ATOM 585 C C . THR A 1 77 ? -7.457 -5.898 -3.607 1 98.25 77 THR A C 1
ATOM 587 O O . THR A 1 77 ? -7.621 -7.117 -3.627 1 98.25 77 THR A O 1
ATOM 590 N N . SER A 1 78 ? -7.793 -5.086 -4.605 1 98.38 78 SER A N 1
ATOM 591 C CA . SER A 1 78 ? -8.32 -5.645 -5.848 1 98.38 78 SER A CA 1
ATOM 592 C C . SER A 1 78 ? -7.324 -6.617 -6.477 1 98.38 78 SER A C 1
ATOM 594 O O . SER A 1 78 ? -7.707 -7.695 -6.93 1 98.38 78 SER A O 1
ATOM 596 N N . LEU A 1 79 ? -6.086 -6.32 -6.473 1 97.06 79 LEU A N 1
ATOM 597 C CA . LEU A 1 79 ? -5.051 -7.16 -7.062 1 97.06 79 LEU A CA 1
ATOM 598 C C . LEU A 1 79 ? -4.879 -8.453 -6.266 1 97.06 79 LEU A C 1
ATOM 600 O O . LEU A 1 79 ? -4.719 -9.523 -6.848 1 97.06 79 LEU A O 1
ATOM 604 N N . ALA A 1 80 ? -4.809 -8.328 -4.965 1 97.38 80 ALA A N 1
ATOM 605 C CA . ALA A 1 80 ? -4.73 -9.523 -4.125 1 97.38 80 ALA A CA 1
ATOM 606 C C . ALA A 1 80 ? -5.898 -10.469 -4.406 1 97.38 80 ALA A C 1
ATOM 608 O O . ALA A 1 80 ? -5.707 -11.68 -4.516 1 97.38 80 ALA A O 1
ATOM 609 N N . THR A 1 81 ? -7.102 -9.938 -4.504 1 97.81 81 THR A N 1
ATOM 610 C CA . THR A 1 81 ? -8.281 -10.734 -4.82 1 97.81 81 THR A CA 1
ATOM 611 C C . THR A 1 81 ? -8.164 -11.352 -6.211 1 97.81 81 THR A C 1
ATOM 613 O 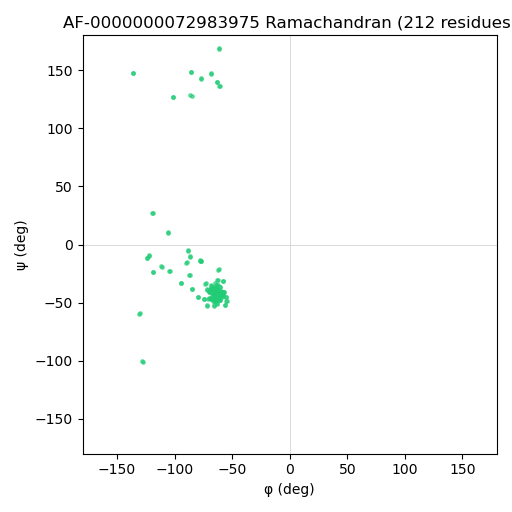O . THR A 1 81 ? -8.516 -12.516 -6.414 1 97.81 81 THR A O 1
ATOM 616 N N . TYR A 1 82 ? -7.594 -10.547 -7.102 1 96.69 82 TYR A N 1
ATOM 617 C CA . TYR A 1 82 ? -7.363 -10.992 -8.477 1 96.69 82 TYR A CA 1
ATOM 618 C C . TYR A 1 82 ? -6.395 -12.164 -8.516 1 96.69 82 TYR A C 1
ATOM 620 O O . TYR A 1 82 ? -6.617 -13.141 -9.242 1 96.69 82 TYR A O 1
ATOM 628 N N . LEU A 1 83 ? -5.363 -12.117 -7.719 1 94.69 83 LEU A N 1
ATOM 629 C CA . LEU A 1 83 ? -4.289 -13.102 -7.762 1 94.69 83 LEU A CA 1
ATOM 630 C C . LEU A 1 83 ? -4.621 -14.305 -6.879 1 94.69 83 LEU A C 1
ATOM 632 O O . LEU A 1 83 ? -4.191 -15.422 -7.164 1 94.69 83 LEU A O 1
ATOM 636 N N . LEU A 1 84 ? -5.465 -14.094 -5.824 1 96.19 84 LEU A N 1
ATOM 637 C CA . LEU A 1 84 ? -5.547 -15.117 -4.789 1 96.19 84 LEU A CA 1
ATOM 638 C C . LEU A 1 84 ? -6.977 -15.625 -4.637 1 96.19 84 LEU A C 1
ATOM 640 O O . LEU A 1 84 ? -7.223 -16.578 -3.902 1 96.19 84 LEU A O 1
ATOM 644 N N . THR A 1 85 ? -7.984 -15.031 -5.238 1 96.56 85 THR A N 1
ATOM 645 C CA . THR A 1 85 ? -9.375 -15.461 -5.16 1 96.56 85 THR A CA 1
ATOM 646 C C . THR A 1 85 ? -9.977 -15.617 -6.555 1 96.56 85 THR A C 1
ATOM 648 O O . THR A 1 85 ? -9.75 -16.625 -7.227 1 96.56 85 THR A O 1
ATOM 651 N N . THR A 1 86 ? -10.781 -14.703 -7.137 1 97.25 86 THR A N 1
ATOM 652 C CA . THR A 1 86 ? -11.312 -14.781 -8.492 1 97.25 86 THR A CA 1
ATOM 653 C C . THR A 1 86 ? -11.195 -13.43 -9.203 1 97.25 86 THR A C 1
ATOM 655 O O . THR A 1 86 ? -11.297 -12.383 -8.562 1 97.25 86 THR A O 1
ATOM 658 N N . HIS A 1 87 ? -10.984 -13.508 -10.523 1 96.88 87 HIS A N 1
ATOM 659 C CA . HIS A 1 87 ? -10.906 -12.289 -11.328 1 96.88 87 HIS A CA 1
ATOM 660 C C . HIS A 1 87 ? -12.211 -11.5 -11.258 1 96.88 87 HIS A C 1
ATOM 662 O O . HIS A 1 87 ? -12.188 -10.266 -11.211 1 96.88 87 HIS A O 1
ATOM 668 N N . LYS A 1 88 ? -13.344 -12.25 -11.211 1 97.88 88 LYS A N 1
ATOM 669 C CA . LYS A 1 88 ? -14.656 -11.602 -11.18 1 97.88 88 LYS A CA 1
ATOM 670 C C . LYS A 1 88 ? -14.82 -10.758 -9.922 1 97.88 88 LYS A C 1
ATOM 672 O O . LYS A 1 88 ? -15.195 -9.578 -10 1 97.88 88 LYS A O 1
ATOM 677 N N . ALA A 1 89 ? -14.57 -11.297 -8.773 1 98.12 89 ALA A N 1
ATOM 678 C CA . ALA A 1 89 ? -14.688 -10.578 -7.508 1 98.12 89 ALA A CA 1
ATOM 679 C C . ALA A 1 89 ? -13.766 -9.359 -7.48 1 98.12 89 ALA A C 1
ATOM 681 O O . ALA A 1 89 ? -14.141 -8.297 -6.984 1 98.12 89 ALA A O 1
ATOM 682 N N . ALA A 1 90 ? -12.562 -9.547 -8.008 1 98.44 90 ALA A N 1
ATOM 683 C CA . ALA A 1 90 ? -11.57 -8.477 -8.039 1 98.44 90 ALA A CA 1
ATOM 684 C C . ALA A 1 90 ? -12.055 -7.297 -8.875 1 98.44 90 ALA A C 1
ATOM 686 O O . ALA A 1 90 ? -11.93 -6.141 -8.461 1 98.44 90 ALA A O 1
ATOM 687 N N . LEU A 1 91 ? -12.625 -7.559 -10.008 1 97.25 91 LEU A N 1
ATOM 688 C CA . LEU A 1 91 ? -13.07 -6.516 -10.922 1 97.25 91 LEU A CA 1
ATOM 689 C C . LEU A 1 91 ? -14.305 -5.801 -10.375 1 97.25 91 LEU A C 1
ATOM 691 O O . LEU A 1 91 ? -14.43 -4.582 -10.523 1 97.25 91 LEU A O 1
ATOM 695 N N . ILE A 1 92 ? -15.164 -6.551 -9.781 1 98.12 92 ILE A N 1
ATOM 696 C CA . ILE A 1 92 ? -16.359 -5.945 -9.195 1 98.12 92 ILE A CA 1
ATOM 697 C C . ILE A 1 92 ? -15.961 -5.035 -8.039 1 98.12 92 ILE A C 1
ATOM 699 O O . ILE A 1 92 ? -16.359 -3.871 -7.988 1 98.12 92 ILE A O 1
ATOM 703 N N . TYR A 1 93 ? -15.203 -5.582 -7.145 1 98.38 93 TYR A N 1
ATOM 704 C CA . TYR A 1 93 ? -14.734 -4.793 -6.008 1 98.38 93 TYR A CA 1
ATOM 705 C C . TYR A 1 93 ? -13.984 -3.553 -6.477 1 98.38 93 TYR A C 1
ATOM 707 O O . TYR A 1 93 ? -14.266 -2.441 -6.016 1 98.38 93 TYR A O 1
ATOM 715 N N . GLY A 1 94 ? -13.008 -3.791 -7.359 1 97.81 94 GLY A N 1
ATOM 716 C CA . GLY A 1 94 ? -12.227 -2.678 -7.875 1 97.81 94 GLY A CA 1
ATOM 717 C C . GLY A 1 94 ? -13.078 -1.623 -8.562 1 97.81 94 GLY A C 1
ATOM 718 O O . GLY A 1 94 ? -12.828 -0.425 -8.414 1 97.81 94 GLY A O 1
ATOM 719 N N . GLY A 1 95 ? -14.062 -2.053 -9.352 1 97.81 95 GLY A N 1
ATOM 720 C CA . GLY A 1 95 ? -14.969 -1.122 -10 1 97.81 95 GLY A CA 1
ATOM 721 C C . GLY A 1 95 ? -15.773 -0.289 -9.016 1 97.81 95 GLY A C 1
ATOM 722 O O . GLY A 1 95 ? -15.906 0.924 -9.188 1 97.81 95 GLY A O 1
ATOM 723 N N . ILE A 1 96 ? -16.266 -0.865 -8 1 97.62 96 ILE A N 1
ATOM 724 C CA . ILE A 1 96 ? -17.047 -0.165 -6.984 1 97.62 96 ILE A CA 1
ATOM 725 C C . ILE A 1 96 ? -16.156 0.842 -6.258 1 97.62 96 ILE A C 1
ATOM 727 O O . ILE A 1 96 ? -16.562 1.979 -6.016 1 97.62 96 ILE A O 1
ATOM 731 N N . ALA A 1 97 ? -14.984 0.373 -5.918 1 97.69 97 ALA A N 1
ATOM 732 C CA . ALA A 1 97 ? -14.047 1.258 -5.23 1 97.69 97 ALA A CA 1
ATOM 733 C C . ALA A 1 97 ? -13.711 2.473 -6.09 1 97.69 97 ALA A C 1
ATOM 735 O O . ALA A 1 97 ? -13.617 3.594 -5.582 1 97.69 97 ALA A O 1
ATOM 736 N N . LEU A 1 98 ? -13.477 2.229 -7.359 1 97.12 98 LEU A N 1
ATOM 737 C CA . LEU A 1 98 ? -13.156 3.318 -8.273 1 97.12 98 LEU A CA 1
ATOM 738 C C . LEU A 1 98 ? -14.312 4.309 -8.367 1 97.12 98 LEU A C 1
ATOM 740 O O . LEU A 1 98 ? -14.102 5.523 -8.297 1 97.12 98 LEU A O 1
ATOM 744 N N . ILE A 1 99 ? -15.469 3.83 -8.492 1 96.38 99 ILE A N 1
ATOM 745 C CA . ILE A 1 99 ? -16.656 4.676 -8.57 1 96.38 99 ILE A CA 1
ATOM 746 C C . ILE A 1 99 ? -16.812 5.473 -7.277 1 96.38 99 ILE A C 1
ATOM 748 O O . ILE A 1 99 ? -17.078 6.68 -7.312 1 96.38 99 ILE A O 1
ATOM 752 N N . ASP A 1 100 ? -16.672 4.793 -6.176 1 96.44 100 ASP A N 1
ATOM 753 C CA . ASP A 1 100 ? -16.781 5.453 -4.879 1 96.44 100 ASP A CA 1
ATOM 754 C C . ASP A 1 100 ? -15.758 6.574 -4.742 1 96.44 100 ASP A C 1
ATOM 756 O O . ASP A 1 100 ? -16.078 7.664 -4.262 1 96.44 100 ASP A O 1
ATOM 760 N N . THR A 1 101 ? -14.531 6.289 -5.141 1 95.5 101 THR A N 1
ATOM 761 C CA . THR A 1 101 ? -13.469 7.281 -5.062 1 95.5 101 THR A CA 1
ATOM 762 C C . THR A 1 101 ? -13.789 8.484 -5.945 1 95.5 101 THR A C 1
ATOM 764 O O . THR A 1 101 ? -13.578 9.633 -5.539 1 95.5 101 THR A O 1
ATOM 767 N N . LEU A 1 102 ? -14.266 8.266 -7.109 1 94.88 102 LEU A N 1
ATOM 768 C CA . LEU A 1 102 ? -14.641 9.344 -8.016 1 94.88 102 LEU A CA 1
ATOM 769 C C . LEU A 1 102 ? -15.766 10.188 -7.426 1 94.88 102 LEU A C 1
ATOM 771 O O . LEU A 1 102 ? -15.719 11.422 -7.492 1 94.88 102 LEU A O 1
ATOM 775 N N . ILE A 1 103 ? -16.719 9.578 -6.883 1 93.25 103 ILE A N 1
ATOM 776 C CA . ILE A 1 103 ? -17.844 10.281 -6.262 1 93.25 103 ILE A CA 1
ATOM 777 C C . ILE A 1 103 ? -17.328 11.141 -5.109 1 93.25 103 ILE A C 1
ATOM 779 O O . ILE A 1 103 ? -17.688 12.32 -5 1 93.25 103 ILE A O 1
ATOM 783 N N . GLU A 1 104 ? -16.438 10.547 -4.254 1 91.88 104 GLU A N 1
ATOM 784 C CA . GLU A 1 104 ? -15.914 11.219 -3.062 1 91.88 104 GLU A CA 1
ATOM 785 C C . GLU A 1 104 ? -15.125 12.469 -3.434 1 91.88 104 GLU A C 1
ATOM 787 O O . GLU A 1 104 ? -15.172 13.469 -2.719 1 91.88 104 GLU A O 1
ATOM 792 N N . HIS A 1 105 ? -14.477 12.492 -4.617 1 93.19 105 HIS A N 1
ATOM 793 C CA . HIS A 1 105 ? -13.539 13.57 -4.902 1 93.19 105 HIS A CA 1
ATOM 794 C C . HIS A 1 105 ? -14.07 14.484 -6.008 1 93.19 105 HIS A C 1
ATOM 796 O O . HIS A 1 105 ? -13.578 15.602 -6.184 1 93.19 105 HIS A O 1
ATOM 802 N N . LEU A 1 106 ? -14.977 14.031 -6.734 1 90.62 106 LEU A N 1
ATOM 803 C CA . LEU A 1 106 ? -15.453 14.836 -7.852 1 90.62 106 LEU A CA 1
ATOM 804 C C . LEU A 1 106 ? -16.812 15.453 -7.539 1 90.62 106 LEU A C 1
ATOM 806 O O . LEU A 1 106 ? -17.234 16.422 -8.188 1 90.62 106 LEU A O 1
ATOM 810 N N . ILE A 1 107 ? -17.516 14.875 -6.652 1 83.38 107 ILE A N 1
ATOM 811 C CA . ILE A 1 107 ? -18.828 15.406 -6.309 1 83.38 107 ILE A CA 1
ATOM 812 C C . ILE A 1 107 ? -18.75 16.188 -5 1 83.38 107 ILE A C 1
ATOM 814 O O . ILE A 1 107 ? -18.203 15.695 -4.008 1 83.38 107 ILE A O 1
ATOM 818 N N . PRO A 1 108 ? -19.203 17.438 -4.965 1 72.88 108 PRO A N 1
ATOM 819 C CA . PRO A 1 108 ? -19.141 18.312 -3.793 1 72.88 108 PRO A CA 1
ATOM 820 C C . PRO A 1 108 ? -20 17.812 -2.633 1 72.88 108 PRO A C 1
ATOM 822 O O . PRO A 1 108 ? -21 17.141 -2.854 1 72.88 108 PRO A O 1
ATOM 825 N N . MET B 1 1 ? 25.594 12.391 11.906 1 73.94 1 MET B N 1
ATOM 826 C CA . MET B 1 1 ? 26.297 11.562 10.93 1 73.94 1 MET B CA 1
ATOM 827 C C . MET B 1 1 ? 25.547 10.273 10.656 1 73.94 1 MET B C 1
ATOM 829 O O . MET B 1 1 ? 25.234 9.953 9.508 1 73.94 1 MET B O 1
ATOM 833 N N . ILE B 1 2 ? 25.125 9.633 11.719 1 77.56 2 ILE B N 1
ATOM 834 C CA . ILE B 1 2 ? 24.453 8.352 11.562 1 77.56 2 ILE B CA 1
ATOM 835 C C . ILE B 1 2 ? 23.125 8.562 10.82 1 77.56 2 ILE B C 1
ATOM 837 O O . ILE B 1 2 ? 22.781 7.793 9.914 1 77.56 2 ILE B O 1
ATOM 841 N N . LYS B 1 3 ? 22.531 9.578 11 1 83.44 3 LYS B N 1
ATOM 842 C CA . LYS B 1 3 ? 21.234 9.836 10.375 1 83.44 3 LYS B CA 1
ATOM 843 C C . LYS B 1 3 ? 21.391 10.125 8.891 1 83.44 3 LYS B C 1
ATOM 845 O O . LYS B 1 3 ? 20.547 9.727 8.086 1 83.44 3 LYS B O 1
ATOM 850 N N . THR B 1 4 ? 22.484 10.75 8.57 1 84.31 4 THR B N 1
ATOM 851 C CA . THR B 1 4 ? 22.734 11.031 7.156 1 84.31 4 THR B CA 1
ATOM 852 C C . THR B 1 4 ? 22.953 9.742 6.375 1 84.31 4 THR B C 1
ATOM 854 O O . THR B 1 4 ? 22.453 9.594 5.258 1 84.31 4 THR B O 1
ATOM 857 N N . ILE B 1 5 ? 23.703 8.828 6.949 1 87.88 5 ILE B N 1
ATOM 858 C CA . ILE B 1 5 ? 23.953 7.539 6.316 1 87.88 5 ILE B CA 1
ATOM 859 C C . ILE B 1 5 ? 22.656 6.762 6.195 1 87.88 5 ILE B C 1
ATOM 861 O O . ILE B 1 5 ? 22.375 6.164 5.152 1 87.88 5 ILE B O 1
ATOM 865 N N . ALA B 1 6 ? 21.875 6.852 7.254 1 89.56 6 ALA B N 1
ATOM 866 C CA . ALA B 1 6 ? 20.594 6.16 7.25 1 89.56 6 ALA B CA 1
ATOM 867 C C . ALA B 1 6 ? 19.688 6.707 6.16 1 89.56 6 ALA B C 1
ATOM 869 O O . ALA B 1 6 ? 18.953 5.949 5.508 1 89.56 6 ALA B O 1
ATOM 870 N N . ASP B 1 7 ? 19.812 7.973 5.957 1 88.44 7 ASP B N 1
ATOM 871 C CA . ASP B 1 7 ? 19.016 8.602 4.91 1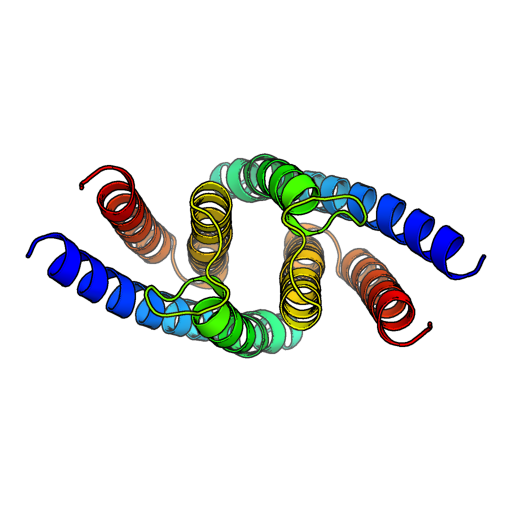 88.44 7 ASP B CA 1
ATOM 872 C C . ASP B 1 7 ? 19.469 8.141 3.525 1 88.44 7 ASP B C 1
ATOM 874 O O . ASP B 1 7 ? 18.641 7.969 2.623 1 88.44 7 ASP B O 1
ATOM 878 N N . GLY B 1 8 ? 20.672 8.008 3.402 1 90.06 8 GLY B N 1
ATOM 879 C CA . GLY B 1 8 ? 21.219 7.496 2.156 1 90.06 8 GLY B CA 1
ATOM 880 C C . GLY B 1 8 ? 20.781 6.07 1.855 1 90.06 8 GLY B C 1
ATOM 881 O O . GLY B 1 8 ? 20.422 5.75 0.719 1 90.06 8 GLY B O 1
ATOM 882 N N . ILE B 1 9 ? 20.812 5.258 2.824 1 92.31 9 ILE B N 1
ATOM 883 C CA . ILE B 1 9 ? 20.375 3.871 2.68 1 92.31 9 ILE B CA 1
ATOM 884 C C . ILE B 1 9 ? 18.891 3.822 2.352 1 92.31 9 ILE B C 1
ATOM 886 O O . ILE B 1 9 ? 18.453 3.031 1.511 1 92.31 9 ILE B O 1
ATOM 890 N N . ARG B 1 10 ? 18.219 4.695 3.006 1 93.88 10 ARG B N 1
ATOM 891 C CA . ARG B 1 10 ? 16.781 4.777 2.75 1 93.88 10 ARG B CA 1
ATOM 892 C C . ARG B 1 10 ? 16.5 5.156 1.299 1 93.88 10 ARG B C 1
ATOM 894 O O . ARG B 1 10 ? 15.578 4.621 0.677 1 93.88 10 ARG B O 1
ATOM 901 N N . PHE B 1 11 ? 17.297 6.09 0.836 1 92.88 11 PHE B N 1
ATOM 902 C CA . PHE B 1 11 ? 17.141 6.484 -0.557 1 92.88 11 PHE B CA 1
ATOM 903 C C . PHE B 1 11 ? 17.406 5.312 -1.49 1 92.88 11 PHE B C 1
ATOM 905 O O . PHE B 1 11 ? 16.688 5.102 -2.465 1 92.88 11 PHE B O 1
ATOM 912 N N . LEU B 1 12 ? 18.406 4.52 -1.249 1 95.5 12 LEU B N 1
ATOM 913 C CA . LEU B 1 12 ? 18.734 3.35 -2.057 1 95.5 12 LEU B CA 1
ATOM 914 C C . LEU B 1 12 ? 17.625 2.305 -1.965 1 95.5 12 LEU B C 1
ATOM 916 O O . LEU B 1 12 ? 17.297 1.654 -2.961 1 95.5 12 LEU B O 1
ATOM 920 N N . LEU B 1 13 ? 17.109 2.199 -0.811 1 97.06 13 LEU B N 1
ATOM 921 C CA . LEU B 1 13 ? 16.016 1.255 -0.605 1 97.06 13 LEU B CA 1
ATOM 922 C C . LEU B 1 13 ? 14.789 1.667 -1.404 1 97.06 13 LEU B C 1
ATOM 924 O O . LEU B 1 13 ? 14.07 0.813 -1.932 1 97.06 13 LEU B O 1
ATOM 928 N N . GLU B 1 14 ? 14.57 2.891 -1.472 1 95.56 14 GLU B N 1
ATOM 929 C CA . GLU B 1 14 ? 13.477 3.414 -2.285 1 95.56 14 GLU B CA 1
ATOM 930 C C . GLU B 1 14 ? 13.664 3.064 -3.758 1 95.56 14 GLU B C 1
ATOM 932 O O . GLU B 1 14 ? 12.727 2.621 -4.422 1 95.56 14 GLU B O 1
ATOM 937 N N . ILE B 1 15 ? 14.828 3.236 -4.262 1 97.38 15 ILE B N 1
ATOM 938 C CA . ILE B 1 15 ? 15.133 2.875 -5.641 1 97.38 15 ILE B CA 1
ATOM 939 C C . ILE B 1 15 ? 14.938 1.373 -5.84 1 97.38 15 ILE B C 1
ATOM 941 O O . ILE B 1 15 ? 14.328 0.943 -6.82 1 97.38 15 ILE B O 1
ATOM 945 N N . ALA B 1 16 ? 15.438 0.647 -4.91 1 98.31 16 ALA B N 1
ATOM 946 C CA . ALA B 1 16 ? 15.273 -0.803 -4.973 1 98.31 16 ALA B CA 1
ATOM 947 C C . ALA B 1 16 ? 13.789 -1.186 -4.984 1 98.31 16 ALA B C 1
ATOM 949 O O . ALA B 1 16 ? 13.391 -2.109 -5.699 1 98.31 16 ALA B O 1
ATOM 950 N N . THR B 1 17 ? 12.992 -0.513 -4.16 1 98.56 17 THR B N 1
ATOM 951 C CA . THR B 1 17 ? 11.562 -0.775 -4.094 1 98.56 17 THR B CA 1
ATOM 952 C C . THR B 1 17 ? 10.914 -0.59 -5.465 1 98.56 17 THR B C 1
ATOM 954 O O . THR B 1 17 ? 10.156 -1.45 -5.918 1 98.56 17 THR B O 1
ATOM 957 N N . VAL B 1 18 ? 11.297 0.403 -6.168 1 98.44 18 VAL B N 1
ATOM 958 C CA . VAL B 1 18 ? 10.758 0.698 -7.492 1 98.44 18 VAL B CA 1
ATOM 959 C C . VAL B 1 18 ? 11.203 -0.375 -8.484 1 98.44 18 VAL B C 1
ATOM 961 O O . VAL B 1 18 ? 10.391 -0.915 -9.234 1 98.44 18 VAL B O 1
ATOM 964 N N . VAL B 1 19 ? 12.414 -0.704 -8.453 1 98.5 19 VAL B N 1
ATOM 965 C CA . VAL B 1 19 ? 12.984 -1.687 -9.367 1 98.5 19 VAL B CA 1
ATOM 966 C C . VAL B 1 19 ? 12.336 -3.047 -9.141 1 98.5 19 VAL B C 1
ATOM 968 O O . VAL B 1 19 ? 11.945 -3.725 -10.094 1 98.5 19 VAL B O 1
ATOM 971 N N . PHE B 1 20 ? 12.156 -3.439 -7.898 1 98.62 20 PHE B N 1
ATOM 972 C CA . PHE B 1 20 ? 11.578 -4.738 -7.582 1 98.62 20 PHE B CA 1
ATOM 973 C C . PHE B 1 20 ? 10.109 -4.793 -8 1 98.62 20 PHE B C 1
ATOM 975 O O . PHE B 1 20 ? 9.633 -5.832 -8.469 1 98.62 20 PHE B O 1
ATOM 982 N N . LEU B 1 21 ? 9.422 -3.732 -7.863 1 98.56 21 LEU B N 1
ATOM 983 C CA . LEU B 1 21 ? 8.031 -3.703 -8.305 1 98.56 21 LEU B CA 1
ATOM 984 C C . LEU B 1 21 ? 7.945 -3.818 -9.82 1 98.56 21 LEU B C 1
ATOM 986 O O . LEU B 1 21 ? 7.09 -4.539 -10.344 1 98.56 21 LEU B O 1
ATOM 990 N N . ILE B 1 22 ? 8.82 -3.125 -10.516 1 98.56 22 ILE B N 1
ATOM 991 C CA . ILE B 1 22 ? 8.828 -3.182 -11.969 1 98.56 22 ILE B CA 1
ATOM 992 C C . ILE B 1 22 ? 9.156 -4.602 -12.43 1 98.56 22 ILE B C 1
ATOM 994 O O . ILE B 1 22 ? 8.453 -5.16 -13.273 1 98.56 22 ILE B O 1
ATOM 998 N N . ILE B 1 23 ? 10.156 -5.219 -11.852 1 98.5 23 ILE B N 1
ATOM 999 C CA . ILE B 1 23 ? 10.555 -6.574 -12.227 1 98.5 23 ILE B CA 1
ATOM 1000 C C . ILE B 1 23 ? 9.422 -7.547 -11.906 1 98.5 23 ILE B C 1
ATOM 1002 O O . ILE B 1 23 ? 9.062 -8.383 -12.734 1 98.5 23 ILE B O 1
ATOM 1006 N N . ALA B 1 24 ? 8.82 -7.461 -10.719 1 98 24 ALA B N 1
ATOM 1007 C CA . ALA B 1 24 ? 7.738 -8.352 -10.312 1 98 24 ALA B CA 1
ATOM 1008 C C . ALA B 1 24 ? 6.547 -8.227 -11.258 1 98 24 ALA B C 1
ATOM 1010 O O . ALA B 1 24 ? 5.977 -9.234 -11.68 1 98 24 ALA B O 1
ATOM 1011 N N . GLY B 1 25 ? 6.145 -7 -11.539 1 98 25 GLY B N 1
ATOM 1012 C CA . GLY B 1 25 ? 5.027 -6.793 -12.445 1 98 25 GLY B CA 1
ATOM 1013 C C . GLY B 1 25 ? 5.254 -7.395 -13.82 1 98 25 GLY B C 1
ATOM 1014 O O . GLY B 1 25 ? 4.371 -8.055 -14.375 1 98 25 GLY B O 1
ATOM 1015 N N . PHE B 1 26 ? 6.434 -7.227 -14.328 1 98 26 PHE B N 1
ATOM 1016 C CA . PHE B 1 26 ? 6.695 -7.617 -15.711 1 98 26 PHE B CA 1
ATOM 1017 C C . PHE B 1 26 ? 7.125 -9.078 -15.781 1 98 26 PHE B C 1
ATOM 1019 O O . PHE B 1 26 ? 7.27 -9.633 -16.875 1 98 26 PHE B O 1
ATOM 1026 N N . ASN B 1 27 ? 7.305 -9.719 -14.633 1 97.06 27 ASN B N 1
ATOM 1027 C CA . ASN B 1 27 ? 7.516 -11.164 -14.586 1 97.06 27 ASN B CA 1
ATOM 1028 C C . ASN B 1 27 ? 6.207 -11.93 -14.773 1 97.06 27 ASN B C 1
ATOM 1030 O O . ASN B 1 27 ? 6.215 -13.141 -15 1 97.06 27 ASN B O 1
ATOM 1034 N N . SER B 1 28 ? 5.121 -11.25 -14.656 1 95 28 SER B N 1
ATOM 1035 C CA . SER B 1 28 ? 3.812 -11.859 -14.883 1 95 28 SER B CA 1
ATOM 1036 C C . SER B 1 28 ? 3.432 -11.82 -16.359 1 95 28 SER B C 1
ATOM 1038 O O . SER B 1 28 ? 3.857 -10.93 -17.094 1 95 28 SER B O 1
ATOM 1040 N N . SER B 1 29 ? 2.701 -12.758 -16.859 1 95.12 29 SER B N 1
ATOM 1041 C CA . SER B 1 29 ? 2.174 -12.75 -18.219 1 95.12 29 SER B CA 1
ATOM 1042 C C . SER B 1 29 ? 0.842 -12.016 -18.297 1 95.12 29 SER B C 1
AT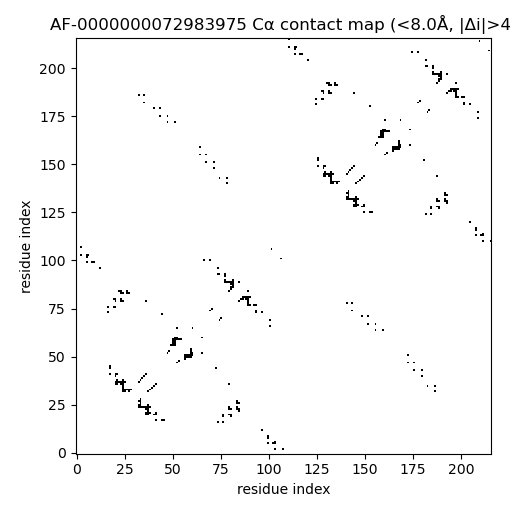OM 1044 O O . SER B 1 29 ? 0.352 -11.711 -19.391 1 95.12 29 SER B O 1
ATOM 1046 N N . ASP B 1 30 ? 0.283 -11.688 -17.172 1 96.38 30 ASP B N 1
ATOM 1047 C CA . ASP B 1 30 ? -1.027 -11.055 -17.094 1 96.38 30 ASP B CA 1
ATOM 1048 C C . ASP B 1 30 ? -0.91 -9.539 -17.219 1 96.38 30 ASP B C 1
ATOM 1050 O O . ASP B 1 30 ? -0.164 -8.898 -16.469 1 96.38 30 ASP B O 1
ATOM 1054 N N . LEU B 1 31 ? -1.667 -8.953 -18.109 1 95.56 31 LEU B N 1
ATOM 1055 C CA . LEU B 1 31 ? -1.585 -7.531 -18.406 1 95.56 31 LEU B CA 1
ATOM 1056 C C . LEU B 1 31 ? -2.008 -6.699 -17.188 1 95.56 31 LEU B C 1
ATOM 1058 O O . LEU B 1 31 ? -1.437 -5.641 -16.938 1 95.56 31 LEU B O 1
ATOM 1062 N N . VAL B 1 32 ? -2.996 -7.184 -16.5 1 93.88 32 VAL B N 1
ATOM 1063 C CA . VAL B 1 32 ? -3.477 -6.473 -15.328 1 93.88 32 VAL B CA 1
ATOM 1064 C C . VAL B 1 32 ? -2.357 -6.359 -14.297 1 93.88 32 VAL B C 1
ATOM 1066 O O . VAL B 1 32 ? -2.115 -5.281 -13.75 1 93.88 32 VAL B O 1
ATOM 1069 N N . VAL B 1 33 ? -1.653 -7.375 -14.086 1 96.38 33 VAL B N 1
ATOM 1070 C CA . VAL B 1 33 ? -0.566 -7.402 -13.109 1 96.38 33 VAL B CA 1
ATOM 1071 C C . VAL B 1 33 ? 0.59 -6.535 -13.602 1 96.38 33 VAL B C 1
ATOM 1073 O O . VAL B 1 33 ? 1.166 -5.762 -12.836 1 96.38 33 VAL B O 1
ATOM 1076 N N . LYS B 1 34 ? 0.891 -6.582 -14.906 1 98.19 34 LYS B N 1
ATOM 1077 C CA . LYS B 1 34 ? 1.945 -5.754 -15.477 1 98.19 34 LYS B CA 1
ATOM 1078 C C . LYS B 1 34 ? 1.668 -4.273 -15.25 1 98.19 34 LYS B C 1
ATOM 1080 O O . LYS B 1 34 ? 2.559 -3.525 -14.836 1 98.19 34 LYS B O 1
ATOM 1085 N N . LEU B 1 35 ? 0.458 -3.957 -15.414 1 97.19 35 LEU B N 1
ATOM 1086 C CA . LEU B 1 35 ? 0.094 -2.547 -15.328 1 97.19 35 LEU B CA 1
ATOM 1087 C C . LEU B 1 35 ? -0.023 -2.1 -13.875 1 97.19 35 LEU B C 1
ATOM 1089 O O . LEU B 1 35 ? 0.493 -1.044 -13.5 1 97.19 35 LEU B O 1
ATOM 1093 N N . THR B 1 36 ? -0.661 -2.873 -13.078 1 96.81 36 THR B N 1
ATOM 1094 C CA . THR B 1 36 ? -0.936 -2.453 -11.703 1 96.81 36 THR B CA 1
ATOM 1095 C C . THR B 1 36 ? 0.33 -2.521 -10.859 1 96.81 36 THR B C 1
ATOM 1097 O O . THR B 1 36 ? 0.694 -1.545 -10.195 1 96.81 36 THR B O 1
ATOM 1100 N N . VAL B 1 37 ? 1.074 -3.605 -10.93 1 97.75 37 VAL B N 1
ATOM 1101 C CA . VAL B 1 37 ? 2.248 -3.803 -10.086 1 97.75 37 VAL B CA 1
ATOM 1102 C C . VAL B 1 37 ? 3.463 -3.139 -10.727 1 97.75 37 VAL B C 1
ATOM 1104 O O . VAL B 1 37 ? 4.27 -2.506 -10.039 1 97.75 37 VAL B O 1
ATOM 1107 N N . GLY B 1 38 ? 3.559 -3.217 -12.031 1 98.25 38 GLY B N 1
ATOM 1108 C CA . GLY B 1 38 ? 4.773 -2.826 -12.719 1 98.25 38 GLY B CA 1
ATOM 1109 C C . GLY B 1 38 ? 4.793 -1.361 -13.117 1 98.25 38 GLY B C 1
ATOM 1110 O O . GLY B 1 38 ? 5.848 -0.814 -13.445 1 98.25 38 GLY B O 1
ATOM 1111 N N . VAL B 1 39 ? 3.641 -0.726 -13.094 1 97.94 39 VAL B N 1
ATOM 1112 C CA . VAL B 1 39 ? 3.59 0.648 -13.586 1 97.94 39 VAL B CA 1
ATOM 1113 C C . VAL B 1 39 ? 2.891 1.537 -12.555 1 97.94 39 VAL B C 1
ATOM 1115 O O . VAL B 1 39 ? 3.518 2.414 -11.961 1 97.94 39 VAL B O 1
ATOM 1118 N N . ILE B 1 40 ? 1.6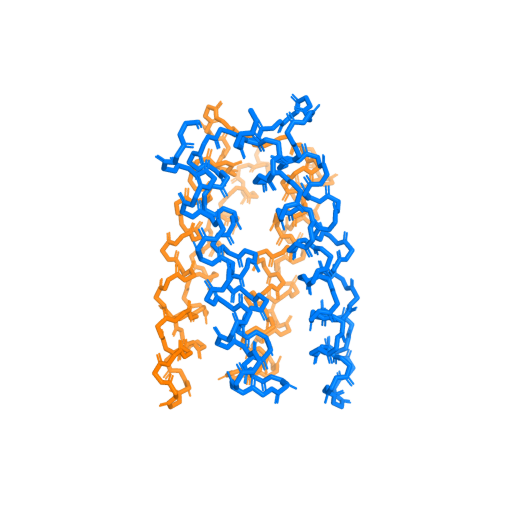94 1.241 -12.227 1 97.12 40 ILE B N 1
ATOM 1119 C CA . ILE B 1 40 ? 0.87 2.113 -11.398 1 97.12 40 ILE B CA 1
ATOM 1120 C C . ILE B 1 40 ? 1.455 2.195 -9.992 1 97.12 40 ILE B C 1
ATOM 1122 O O . ILE B 1 40 ? 1.652 3.289 -9.461 1 97.12 40 ILE B O 1
ATOM 1126 N N . ALA B 1 41 ? 1.761 1.078 -9.422 1 97.44 41 ALA B N 1
ATOM 1127 C CA . ALA B 1 41 ? 2.26 1.046 -8.047 1 97.44 41 ALA B CA 1
ATOM 1128 C C . ALA B 1 41 ? 3.584 1.797 -7.93 1 97.44 41 ALA B C 1
ATOM 1130 O O . ALA B 1 41 ? 3.746 2.645 -7.047 1 97.44 41 ALA B O 1
ATOM 1131 N N . PRO B 1 42 ? 4.543 1.604 -8.82 1 98 42 PRO B N 1
ATOM 1132 C CA . PRO B 1 42 ? 5.801 2.352 -8.719 1 98 42 PRO B CA 1
ATOM 1133 C C . PRO B 1 42 ? 5.605 3.857 -8.891 1 98 42 PRO B C 1
ATOM 1135 O O . PRO B 1 42 ? 6.191 4.645 -8.141 1 98 42 PRO B O 1
ATOM 1138 N N . VAL B 1 43 ? 4.809 4.27 -9.805 1 97.5 43 VAL B N 1
ATOM 1139 C CA . VAL B 1 43 ? 4.598 5.691 -10.062 1 97.5 43 VAL B CA 1
ATOM 1140 C C . VAL B 1 43 ? 3.941 6.344 -8.852 1 97.5 43 VAL B C 1
ATOM 1142 O O . VAL B 1 43 ? 4.41 7.379 -8.367 1 97.5 43 VAL B O 1
ATOM 1145 N N . LEU B 1 44 ? 2.936 5.758 -8.32 1 95.94 44 LEU B N 1
ATOM 1146 C CA . LEU B 1 44 ? 2.244 6.301 -7.152 1 95.94 44 LEU B CA 1
ATOM 1147 C C . LEU B 1 44 ? 3.125 6.227 -5.914 1 95.94 44 LEU B C 1
ATOM 1149 O O . LEU B 1 44 ? 3.062 7.105 -5.047 1 95.94 44 LEU B O 1
ATOM 1153 N N . GLY B 1 45 ? 3.902 5.164 -5.859 1 96.06 45 GLY B N 1
ATOM 1154 C CA . GLY B 1 45 ? 4.844 5.051 -4.758 1 96.06 45 GLY B CA 1
ATOM 1155 C C . GLY B 1 45 ? 5.844 6.188 -4.707 1 96.06 45 GLY B C 1
ATOM 1156 O O . GLY B 1 45 ? 6.098 6.754 -3.641 1 96.06 45 GLY B O 1
ATOM 1157 N N . ILE B 1 46 ? 6.363 6.527 -5.848 1 96.38 46 ILE B N 1
ATOM 1158 C CA . ILE B 1 46 ? 7.332 7.617 -5.926 1 96.38 46 ILE B CA 1
ATOM 1159 C C . ILE B 1 46 ? 6.668 8.93 -5.516 1 96.38 46 ILE B C 1
ATOM 1161 O O . ILE B 1 46 ? 7.227 9.695 -4.727 1 96.38 46 ILE B O 1
ATOM 1165 N N . LEU B 1 47 ? 5.523 9.18 -5.977 1 95.44 47 LEU B N 1
ATOM 1166 C CA . LEU B 1 47 ? 4.805 10.414 -5.676 1 95.44 47 LEU B CA 1
ATOM 1167 C C . LEU B 1 47 ? 4.453 10.492 -4.195 1 95.44 47 LEU B C 1
ATOM 1169 O O . LEU B 1 47 ? 4.629 11.539 -3.566 1 95.44 47 LEU B O 1
ATOM 1173 N N . PHE B 1 48 ? 3.996 9.43 -3.699 1 95.06 48 PHE B N 1
ATOM 1174 C CA . PHE B 1 48 ? 3.607 9.383 -2.295 1 95.06 48 PHE B CA 1
ATOM 1175 C C . PHE B 1 48 ? 4.82 9.578 -1.393 1 95.06 48 PHE B C 1
ATOM 1177 O O . PHE B 1 48 ? 4.766 10.336 -0.422 1 95.06 48 PHE B O 1
ATOM 1184 N N . TRP B 1 49 ? 5.824 8.914 -1.785 1 93.44 49 TRP B N 1
ATOM 1185 C CA . TRP B 1 49 ? 7.035 8.992 -0.972 1 93.44 49 TRP B CA 1
ATOM 1186 C C . TRP B 1 49 ? 7.605 10.406 -0.988 1 93.44 49 TRP B C 1
ATOM 1188 O O . TRP B 1 49 ? 8.016 10.938 0.051 1 93.44 49 TRP B O 1
ATOM 1198 N N . GLY B 1 50 ? 7.734 10.992 -2.125 1 93.5 50 GLY B N 1
ATOM 1199 C CA . GLY B 1 50 ? 8.25 12.344 -2.236 1 93.5 50 GLY B CA 1
ATOM 1200 C C . GLY B 1 50 ? 7.438 13.359 -1.462 1 93.5 50 GLY B C 1
ATOM 1201 O O . GLY B 1 50 ? 7.996 14.281 -0.853 1 93.5 50 GLY B O 1
ATOM 1202 N N . ARG B 1 51 ? 6.227 13.156 -1.341 1 92.69 51 ARG B N 1
ATOM 1203 C CA . ARG B 1 51 ? 5.348 14.164 -0.747 1 92.69 51 ARG B CA 1
ATOM 1204 C C . ARG B 1 51 ? 5.152 13.906 0.744 1 92.69 51 ARG B C 1
ATOM 1206 O O . ARG B 1 51 ? 5.062 14.844 1.535 1 92.69 51 ARG B O 1
ATOM 1213 N N . PHE B 1 52 ? 5.141 12.68 1.217 1 94.38 52 PHE B N 1
ATOM 1214 C CA . PHE B 1 52 ? 4.637 12.43 2.562 1 94.38 52 PHE B CA 1
ATOM 1215 C C . PHE B 1 52 ? 5.688 11.727 3.41 1 94.38 52 PHE B C 1
ATOM 1217 O O . PHE B 1 52 ? 5.535 11.602 4.629 1 94.38 52 PHE B O 1
ATOM 1224 N N . MET B 1 53 ? 6.754 11.266 2.68 1 94.06 53 MET B N 1
ATOM 1225 C CA . MET B 1 53 ? 7.711 10.461 3.438 1 94.06 53 MET B CA 1
ATOM 1226 C C . MET B 1 53 ? 9.086 11.117 3.445 1 94.06 53 MET B C 1
ATOM 1228 O O . MET B 1 53 ? 9.898 10.852 4.336 1 94.06 53 MET B O 1
ATOM 1232 N N . ALA B 1 54 ? 9.344 11.922 2.492 1 92.5 54 ALA B N 1
ATOM 1233 C CA . ALA B 1 54 ? 10.664 12.523 2.348 1 92.5 54 ALA B CA 1
ATOM 1234 C C . ALA B 1 54 ? 11 13.414 3.541 1 92.5 54 ALA B C 1
ATOM 1236 O O . ALA B 1 54 ? 10.133 14.133 4.043 1 92.5 54 ALA B O 1
ATOM 1237 N N . PRO B 1 55 ? 12.352 13.328 4.012 1 89.12 55 PRO B N 1
ATOM 1238 C CA . PRO B 1 55 ? 12.727 14.07 5.215 1 89.12 55 PRO B CA 1
ATOM 1239 C C . PRO B 1 55 ? 12.562 15.578 5.059 1 89.12 55 PRO B C 1
ATOM 1241 O O . PRO B 1 55 ? 12.344 16.281 6.043 1 89.12 55 PRO B O 1
ATOM 1244 N N . MET B 1 56 ? 12.531 16.078 3.9 1 90.12 56 MET B N 1
ATOM 1245 C CA . MET B 1 56 ? 12.461 17.516 3.691 1 90.12 56 MET B CA 1
ATOM 1246 C C . MET B 1 56 ? 11.062 17.922 3.229 1 90.12 56 MET B C 1
ATOM 1248 O O . MET B 1 56 ? 10.836 19.078 2.871 1 90.12 56 MET B O 1
ATOM 1252 N N . SER B 1 57 ? 10.156 17.031 3.285 1 91.69 57 SER B N 1
ATOM 1253 C CA . SER B 1 57 ? 8.812 17.328 2.797 1 91.69 57 SER B CA 1
ATOM 1254 C C . SER B 1 57 ? 8.031 18.172 3.797 1 91.69 57 SER B C 1
ATOM 1256 O O . SER B 1 57 ? 8.094 17.938 5.004 1 91.69 57 SER B O 1
ATOM 1258 N N . LEU B 1 58 ? 7.172 19.156 3.242 1 90.31 58 LEU B N 1
ATOM 1259 C CA . LEU B 1 58 ? 6.328 20.031 4.055 1 90.31 58 LEU B CA 1
ATOM 1260 C C . LEU B 1 58 ? 5.09 19.281 4.543 1 90.31 58 LEU B C 1
ATOM 1262 O O . LEU B 1 58 ? 4.398 19.75 5.453 1 90.31 58 LEU B O 1
ATOM 1266 N N . HIS B 1 59 ? 4.785 18.188 4.051 1 91.06 59 HIS B N 1
ATOM 1267 C CA . HIS B 1 59 ? 3.596 17.422 4.391 1 91.06 59 HIS B CA 1
ATOM 1268 C C . HIS B 1 59 ? 3.967 16.047 4.953 1 91.06 59 HIS B C 1
ATOM 1270 O O . HIS B 1 59 ? 3.223 15.086 4.781 1 91.06 59 HIS B O 1
ATOM 1276 N N . ARG B 1 60 ? 5.156 16.016 5.539 1 92.81 60 ARG B N 1
ATOM 1277 C CA . ARG B 1 60 ? 5.668 14.758 6.059 1 92.81 60 ARG B CA 1
ATOM 1278 C C . ARG B 1 60 ? 4.746 14.195 7.133 1 92.81 60 ARG B C 1
ATOM 1280 O O . ARG B 1 60 ? 4.312 14.922 8.031 1 92.81 60 ARG B O 1
ATOM 1287 N N . LEU B 1 61 ? 4.527 12.875 7.008 1 94.19 61 LEU B N 1
ATOM 1288 C CA . LEU B 1 61 ? 3.664 12.188 7.961 1 94.19 61 LEU B CA 1
ATOM 1289 C C . LEU B 1 61 ? 4.312 12.133 9.336 1 94.19 61 LEU B C 1
ATOM 1291 O O . LEU B 1 61 ? 5.539 12.117 9.453 1 94.19 61 LEU B O 1
ATOM 1295 N N . PRO B 1 62 ? 3.438 12.188 10.359 1 93.31 62 PRO B N 1
ATOM 1296 C CA . PRO B 1 62 ? 4.004 11.914 11.68 1 93.31 62 PRO B CA 1
ATOM 1297 C C . PRO B 1 62 ? 4.598 10.516 11.797 1 93.31 62 PRO B C 1
ATOM 1299 O O . PRO B 1 62 ? 4.352 9.664 10.938 1 93.31 62 PRO B O 1
ATOM 1302 N N . THR B 1 63 ? 5.316 10.234 12.828 1 93.06 63 THR B N 1
ATOM 1303 C CA . THR B 1 63 ? 6.125 9.031 12.984 1 93.06 63 THR B CA 1
ATOM 1304 C C . THR B 1 63 ? 5.27 7.7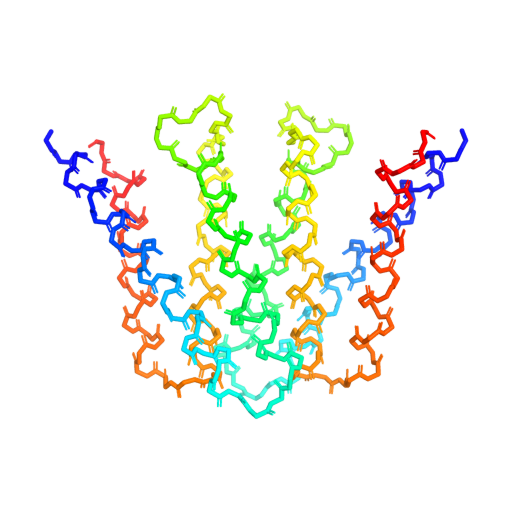81 12.789 1 93.06 63 THR B C 1
ATOM 1306 O O . THR B 1 63 ? 5.648 6.875 12.047 1 93.06 63 THR B O 1
ATOM 1309 N N . ILE B 1 64 ? 4.121 7.691 13.438 1 92.19 64 ILE B N 1
ATOM 1310 C CA . ILE B 1 64 ? 3.285 6.5 13.359 1 92.19 64 ILE B CA 1
ATOM 1311 C C . ILE B 1 64 ? 2.83 6.281 11.922 1 92.19 64 ILE B C 1
ATOM 1313 O O . ILE B 1 64 ? 2.783 5.145 11.445 1 92.19 64 ILE B O 1
ATOM 1317 N N . GLY B 1 65 ? 2.508 7.316 11.234 1 93.75 65 GLY B N 1
ATOM 1318 C CA . GLY B 1 65 ? 2.121 7.207 9.836 1 93.75 65 GLY B CA 1
ATOM 1319 C C . GLY B 1 65 ? 3.246 6.719 8.945 1 93.75 65 GLY B C 1
ATOM 1320 O O . GLY B 1 65 ? 3.016 5.938 8.023 1 93.75 65 GLY B O 1
ATOM 1321 N N . ARG B 1 66 ? 4.367 7.145 9.234 1 95.56 66 ARG B N 1
ATOM 1322 C CA . ARG B 1 66 ? 5.516 6.734 8.438 1 95.56 66 ARG B CA 1
ATOM 1323 C C . ARG B 1 66 ? 5.836 5.262 8.648 1 95.56 66 ARG B C 1
ATOM 1325 O O . ARG B 1 66 ? 6.121 4.535 7.695 1 95.56 66 ARG B O 1
ATOM 1332 N N . VAL B 1 67 ? 5.734 4.879 9.852 1 95.31 67 VAL B N 1
ATOM 1333 C CA . VAL B 1 67 ? 6.035 3.488 10.172 1 95.31 67 VAL B CA 1
ATOM 1334 C C . VAL B 1 67 ? 5.023 2.572 9.492 1 95.31 67 VAL B C 1
ATOM 1336 O O . VAL B 1 67 ? 5.395 1.573 8.875 1 95.31 67 VAL B O 1
ATOM 1339 N N . ILE B 1 68 ? 3.795 2.898 9.586 1 94.81 68 ILE B N 1
ATOM 1340 C CA . ILE B 1 68 ? 2.746 2.092 8.969 1 94.81 68 ILE B CA 1
ATOM 1341 C C . ILE B 1 68 ? 2.924 2.074 7.457 1 94.81 68 ILE B C 1
ATOM 1343 O O . ILE B 1 68 ? 2.844 1.018 6.828 1 94.81 68 ILE B O 1
ATOM 1347 N N . THR B 1 69 ? 3.195 3.254 6.922 1 95.25 69 THR B N 1
ATOM 1348 C CA . THR B 1 69 ? 3.383 3.367 5.48 1 95.25 69 THR B CA 1
ATOM 1349 C C . THR B 1 69 ? 4.578 2.533 5.023 1 95.25 69 THR B C 1
ATOM 1351 O O . THR B 1 69 ? 4.504 1.838 4.008 1 95.25 69 THR B O 1
ATOM 1354 N N . GLU B 1 70 ? 5.633 2.541 5.746 1 96.25 70 GLU B N 1
ATOM 1355 C CA . GLU B 1 70 ? 6.828 1.773 5.414 1 96.25 70 GLU B CA 1
ATOM 1356 C C . GLU B 1 70 ? 6.547 0.274 5.434 1 96.25 70 GLU B C 1
ATOM 1358 O O . GLU B 1 70 ? 6.953 -0.45 4.523 1 96.25 70 GLU B O 1
ATOM 1363 N N . ILE B 1 71 ? 5.848 -0.153 6.387 1 96 71 ILE B N 1
ATOM 1364 C CA . ILE B 1 71 ? 5.512 -1.57 6.469 1 96 71 ILE B CA 1
ATOM 1365 C C . ILE B 1 71 ? 4.645 -1.967 5.277 1 96 71 ILE B C 1
ATOM 1367 O O . ILE B 1 71 ? 4.859 -3.018 4.668 1 96 71 ILE B O 1
ATOM 1371 N N . LEU B 1 72 ? 3.75 -1.118 4.941 1 94.75 72 LEU B N 1
ATOM 1372 C CA . LEU B 1 72 ? 2.836 -1.424 3.848 1 94.75 72 LEU B CA 1
ATOM 1373 C C . LEU B 1 72 ? 3.562 -1.397 2.508 1 94.75 72 LEU B C 1
ATOM 1375 O O . LEU B 1 72 ? 3.424 -2.322 1.703 1 94.75 72 LEU B O 1
ATOM 1379 N N . ILE B 1 73 ? 4.34 -0.372 2.291 1 96.25 73 ILE B N 1
ATOM 1380 C CA . ILE B 1 73 ? 4.996 -0.23 0.996 1 96.25 73 ILE B CA 1
ATOM 1381 C C . ILE B 1 73 ? 6.098 -1.275 0.859 1 96.25 73 ILE B C 1
ATOM 1383 O O . ILE B 1 73 ? 6.148 -2.012 -0.13 1 96.25 73 ILE B O 1
ATOM 1387 N N . PHE B 1 74 ? 6.996 -1.369 1.801 1 97.94 74 PHE B N 1
ATOM 1388 C CA . PHE B 1 74 ? 8.086 -2.332 1.727 1 97.94 74 PHE B CA 1
ATOM 1389 C C . PHE B 1 74 ? 7.562 -3.758 1.832 1 97.94 74 PHE B C 1
ATOM 1391 O O . PHE B 1 74 ? 8.078 -4.668 1.181 1 97.94 74 PHE B O 1
ATOM 1398 N N . GLY B 1 75 ? 6.57 -3.951 2.67 1 96.88 75 GLY B N 1
ATOM 1399 C CA . GLY B 1 75 ? 5.957 -5.266 2.768 1 96.88 75 GLY B CA 1
ATOM 1400 C C . GLY B 1 75 ? 5.281 -5.703 1.481 1 96.88 75 GLY B C 1
ATOM 1401 O O . GLY B 1 75 ? 5.402 -6.863 1.074 1 96.88 75 GLY B O 1
ATOM 1402 N N . ALA B 1 76 ? 4.539 -4.816 0.895 1 97.12 76 ALA B N 1
ATOM 1403 C CA . ALA B 1 76 ? 3.875 -5.121 -0.371 1 97.12 76 ALA B CA 1
ATOM 1404 C C . ALA B 1 76 ? 4.895 -5.445 -1.46 1 97.12 76 ALA B C 1
ATOM 1406 O O . ALA B 1 76 ? 4.68 -6.352 -2.27 1 97.12 76 ALA B O 1
ATOM 1407 N N . THR B 1 77 ? 5.922 -4.66 -1.497 1 98.31 77 THR B N 1
ATOM 1408 C CA . THR B 1 77 ? 6.969 -4.918 -2.48 1 98.31 77 THR B CA 1
ATOM 1409 C C . THR B 1 77 ? 7.602 -6.285 -2.252 1 98.31 77 THR B C 1
ATOM 1411 O O . THR B 1 77 ? 7.801 -7.051 -3.199 1 98.31 77 THR B O 1
ATOM 1414 N N . SER B 1 78 ? 7.93 -6.566 -0.987 1 98.38 78 SER B N 1
ATOM 1415 C CA . SER B 1 78 ? 8.492 -7.875 -0.654 1 98.38 78 SER B CA 1
ATOM 1416 C C . SER B 1 78 ? 7.535 -9 -1.044 1 98.38 78 SER B C 1
ATOM 1418 O O . SER B 1 78 ? 7.957 -10.008 -1.609 1 98.38 78 SER B O 1
ATOM 1420 N N . LEU B 1 79 ? 6.285 -8.852 -0.831 1 97.06 79 LEU B N 1
ATOM 1421 C CA . LEU B 1 79 ? 5.285 -9.867 -1.145 1 97.06 79 LEU B CA 1
ATOM 1422 C C . LEU B 1 79 ? 5.141 -10.039 -2.652 1 97.06 79 LEU B C 1
ATOM 1424 O O . LEU B 1 79 ? 5.023 -11.164 -3.145 1 97.06 79 LEU B O 1
ATOM 1428 N N . ALA B 1 80 ? 5.043 -8.938 -3.355 1 97.38 80 ALA B N 1
ATOM 1429 C CA . ALA B 1 80 ? 4.988 -9.016 -4.812 1 97.38 80 ALA B CA 1
ATOM 1430 C C . ALA B 1 80 ? 6.188 -9.781 -5.367 1 97.38 80 ALA B C 1
ATOM 1432 O O . ALA B 1 80 ? 6.035 -10.617 -6.262 1 97.38 80 ALA B O 1
ATOM 1433 N N . THR B 1 81 ? 7.379 -9.492 -4.875 1 97.88 81 THR B N 1
ATOM 1434 C CA . THR B 1 81 ? 8.586 -10.195 -5.289 1 97.88 81 THR B CA 1
ATOM 1435 C C . THR B 1 81 ? 8.508 -11.672 -4.922 1 97.88 81 THR B C 1
ATOM 1437 O O . THR B 1 81 ? 8.898 -12.539 -5.707 1 97.88 81 THR B O 1
ATOM 1440 N N . TYR B 1 82 ? 7.926 -11.906 -3.748 1 96.69 82 TYR B N 1
ATOM 1441 C CA . TYR B 1 82 ? 7.73 -13.266 -3.252 1 96.69 82 TYR B CA 1
ATOM 1442 C C . TYR B 1 82 ? 6.801 -14.047 -4.168 1 96.69 82 TYR B C 1
ATOM 1444 O O . TYR B 1 82 ? 7.062 -15.211 -4.477 1 96.69 82 TYR B O 1
ATOM 1452 N N . LEU B 1 83 ? 5.758 -13.43 -4.633 1 94.69 83 LEU B N 1
ATOM 1453 C CA . LEU B 1 83 ? 4.715 -14.102 -5.402 1 94.69 83 LEU B CA 1
ATOM 1454 C C . LEU B 1 83 ? 5.07 -14.133 -6.887 1 94.69 83 LEU B C 1
ATOM 1456 O O . LEU B 1 83 ? 4.684 -15.062 -7.598 1 94.69 83 LEU B O 1
ATOM 1460 N N . LEU B 1 84 ? 5.895 -13.141 -7.359 1 96.25 84 LEU B N 1
ATOM 1461 C CA . LEU B 1 84 ? 5.992 -12.953 -8.805 1 96.25 84 LEU B CA 1
ATOM 1462 C C . LEU B 1 84 ? 7.434 -13.102 -9.281 1 96.25 84 LEU B C 1
ATOM 1464 O O . LEU B 1 84 ? 7.699 -13.102 -10.484 1 96.25 84 LEU B O 1
ATOM 1468 N N . THR B 1 85 ? 8.422 -13.188 -8.422 1 96.56 85 THR B N 1
ATOM 1469 C CA . THR B 1 85 ? 9.828 -13.344 -8.797 1 96.56 85 THR B CA 1
ATOM 1470 C C . THR B 1 85 ? 10.453 -14.516 -8.055 1 96.56 85 THR B C 1
ATOM 1472 O O . THR B 1 85 ? 10.289 -15.672 -8.461 1 96.56 85 THR B O 1
ATOM 1475 N N . THR B 1 86 ? 11.227 -14.383 -6.961 1 97.25 86 THR B N 1
ATOM 1476 C CA . THR B 1 86 ? 11.781 -15.484 -6.184 1 97.25 86 THR B CA 1
ATOM 1477 C C . THR B 1 86 ? 11.641 -15.227 -4.688 1 97.25 86 THR B C 1
ATOM 1479 O O . THR B 1 86 ? 11.695 -14.07 -4.246 1 97.25 86 THR B O 1
ATOM 1482 N N . HIS B 1 87 ? 11.453 -16.328 -3.924 1 96.88 87 HIS B N 1
ATOM 1483 C CA . HIS B 1 87 ? 11.352 -16.219 -2.475 1 96.88 87 HIS B CA 1
ATOM 1484 C C . HIS B 1 87 ? 12.633 -15.633 -1.877 1 96.88 87 HIS B C 1
ATOM 1486 O O . HIS B 1 87 ? 12.578 -14.836 -0.935 1 96.88 87 HIS B O 1
ATOM 1492 N N . LYS B 1 88 ? 13.789 -16.016 -2.473 1 97.81 88 LYS B N 1
ATOM 1493 C CA . LYS B 1 88 ? 15.078 -15.555 -1.959 1 97.81 88 LYS B CA 1
ATOM 1494 C C . LYS B 1 88 ? 15.203 -14.039 -2.068 1 97.81 88 LYS B C 1
ATOM 1496 O O . LYS B 1 88 ? 15.539 -13.367 -1.092 1 97.81 88 LYS B O 1
ATOM 1501 N N . ALA B 1 89 ? 14.945 -13.477 -3.211 1 98.12 89 ALA B N 1
ATOM 1502 C CA . ALA B 1 89 ? 15.031 -12.031 -3.42 1 98.12 89 ALA B CA 1
ATOM 1503 C C . ALA B 1 89 ? 14.07 -11.289 -2.494 1 98.12 89 ALA B C 1
ATOM 1505 O O . ALA B 1 89 ? 14.414 -10.234 -1.956 1 98.12 89 ALA B O 1
ATOM 1506 N N . ALA B 1 90 ? 12.883 -11.852 -2.326 1 98.44 90 ALA B N 1
ATOM 1507 C CA . ALA B 1 90 ? 11.859 -11.242 -1.481 1 98.44 90 ALA B CA 1
ATOM 1508 C C . ALA B 1 90 ? 12.32 -11.156 -0.03 1 98.44 90 ALA B C 1
ATOM 1510 O O . ALA B 1 90 ? 12.164 -10.125 0.622 1 98.44 90 ALA B O 1
ATOM 1511 N N . LEU B 1 91 ? 12.914 -12.195 0.47 1 97.25 91 LEU B N 1
ATOM 1512 C CA . LEU B 1 91 ? 13.344 -12.266 1.862 1 97.25 91 LEU B CA 1
ATOM 1513 C C . LEU B 1 91 ? 14.547 -11.359 2.105 1 97.25 91 LEU B C 1
ATOM 1515 O O . LEU B 1 91 ? 14.641 -10.719 3.156 1 97.25 91 LEU B O 1
ATOM 1519 N N . ILE B 1 92 ? 15.422 -11.328 1.164 1 98.12 92 ILE B N 1
ATOM 1520 C CA . ILE B 1 92 ? 16.594 -10.461 1.293 1 98.12 92 ILE B CA 1
ATOM 1521 C C . ILE B 1 92 ? 16.141 -9 1.289 1 98.12 92 ILE B C 1
ATOM 1523 O O . ILE B 1 92 ? 16.516 -8.227 2.184 1 98.12 92 ILE B O 1
ATOM 1527 N N . TYR B 1 93 ? 15.391 -8.656 0.298 1 98.38 93 TYR B N 1
ATOM 1528 C CA . TYR B 1 93 ? 14.883 -7.293 0.213 1 98.38 93 TYR B CA 1
ATOM 1529 C C .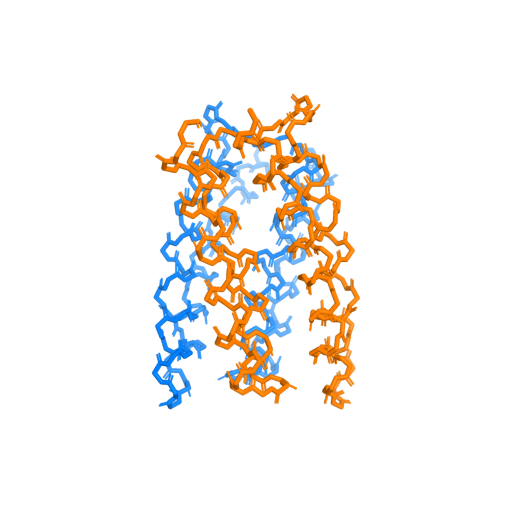 TYR B 1 93 ? 14.109 -6.922 1.47 1 98.38 93 TYR B C 1
ATOM 1531 O O . TYR B 1 93 ? 14.344 -5.863 2.061 1 98.38 93 TYR B O 1
ATOM 1539 N N . GLY B 1 94 ? 13.156 -7.781 1.812 1 97.81 94 GLY B N 1
ATOM 1540 C CA . GLY B 1 94 ? 12.352 -7.523 2.996 1 97.81 94 GLY B CA 1
ATOM 1541 C C . GLY B 1 94 ? 13.18 -7.387 4.262 1 97.81 94 GLY B C 1
ATOM 1542 O O . GLY B 1 94 ? 12.891 -6.543 5.109 1 97.81 94 GLY B O 1
ATOM 1543 N N . GLY B 1 95 ? 14.172 -8.25 4.426 1 97.81 95 GLY B N 1
ATOM 1544 C CA . GLY B 1 95 ? 15.07 -8.156 5.57 1 97.81 95 GLY B CA 1
ATOM 1545 C C . GLY B 1 95 ? 15.828 -6.848 5.629 1 97.81 95 GLY B C 1
ATOM 1546 O O . GLY B 1 95 ? 15.938 -6.234 6.691 1 97.81 95 GLY B O 1
ATOM 1547 N N . ILE B 1 96 ? 16.328 -6.391 4.562 1 97.62 96 ILE B N 1
ATOM 1548 C CA . ILE B 1 96 ? 17.078 -5.137 4.492 1 97.62 96 ILE B CA 1
ATOM 1549 C C . ILE B 1 96 ? 16.141 -3.971 4.824 1 97.62 96 ILE B C 1
ATOM 1551 O O . ILE B 1 96 ? 16.516 -3.064 5.574 1 97.62 96 ILE B O 1
ATOM 1555 N N . ALA B 1 97 ? 14.984 -4.027 4.227 1 97.69 97 ALA B N 1
ATOM 1556 C CA . ALA B 1 97 ? 14.016 -2.967 4.484 1 97.69 97 ALA B CA 1
ATOM 1557 C C . ALA B 1 97 ? 13.648 -2.904 5.965 1 97.69 97 ALA B C 1
ATOM 1559 O O . ALA B 1 97 ? 13.523 -1.816 6.535 1 97.69 97 ALA B O 1
ATOM 1560 N N . LEU B 1 98 ? 13.453 -4.051 6.562 1 97.12 98 LEU B N 1
ATOM 1561 C CA . LEU B 1 98 ? 13.109 -4.109 7.98 1 97.12 98 LEU B CA 1
ATOM 1562 C C . LEU B 1 98 ? 14.242 -3.535 8.828 1 97.12 98 LEU B C 1
ATOM 1564 O O . LEU B 1 98 ? 13.992 -2.744 9.742 1 97.12 98 LEU B O 1
ATOM 1568 N N . ILE B 1 99 ? 15.406 -3.9 8.547 1 96.38 99 ILE B N 1
ATOM 1569 C CA . ILE B 1 99 ? 16.578 -3.412 9.273 1 96.38 99 ILE B CA 1
ATOM 1570 C C . ILE B 1 99 ? 16.688 -1.898 9.109 1 96.38 99 ILE B C 1
ATOM 1572 O O . ILE B 1 99 ? 16.922 -1.175 10.078 1 96.38 99 ILE B O 1
ATOM 1576 N N . ASP B 1 100 ? 16.562 -1.452 7.891 1 96.44 100 ASP B N 1
ATOM 1577 C CA . ASP B 1 100 ? 16.641 -0.022 7.613 1 96.44 100 ASP B CA 1
ATOM 1578 C C . ASP B 1 100 ? 15.578 0.748 8.398 1 96.44 100 ASP B C 1
ATOM 1580 O O . ASP B 1 100 ? 15.859 1.808 8.961 1 96.44 100 ASP B O 1
ATOM 1584 N N . THR B 1 101 ? 14.359 0.226 8.406 1 95.44 101 THR B N 1
ATOM 1585 C CA . THR B 1 101 ? 13.258 0.867 9.125 1 95.44 101 THR B CA 1
ATOM 1586 C C . THR B 1 101 ? 13.555 0.923 10.625 1 95.44 101 THR B C 1
ATOM 1588 O O . THR B 1 101 ? 13.305 1.94 11.273 1 95.44 101 THR B O 1
ATOM 1591 N N . LEU B 1 102 ? 14.062 -0.12 11.164 1 94.94 102 LEU B N 1
ATOM 1592 C CA . LEU B 1 102 ? 14.414 -0.155 12.586 1 94.94 102 LEU B CA 1
ATOM 1593 C C . LEU B 1 102 ? 15.508 0.863 12.898 1 94.94 102 LEU B C 1
ATOM 1595 O O . LEU B 1 102 ? 15.43 1.568 13.906 1 94.94 102 LEU B O 1
ATOM 1599 N N . ILE B 1 103 ? 16.484 0.942 12.102 1 93.31 103 ILE B N 1
ATOM 1600 C CA . ILE B 1 103 ? 17.562 1.898 12.289 1 93.31 103 ILE B CA 1
ATOM 1601 C C . ILE B 1 103 ? 17.016 3.322 12.242 1 93.31 103 ILE B C 1
ATOM 1603 O O . ILE B 1 103 ? 17.328 4.145 13.102 1 93.31 103 ILE B O 1
ATOM 1607 N N . GLU B 1 104 ? 16.109 3.584 11.234 1 91.88 104 GLU B N 1
ATOM 1608 C CA . GLU B 1 104 ? 15.562 4.918 11.016 1 91.88 104 GLU B CA 1
ATOM 1609 C C . GLU B 1 104 ? 14.742 5.375 12.219 1 91.88 104 GLU B C 1
ATOM 1611 O O . GLU B 1 104 ? 14.742 6.555 12.57 1 91.88 104 GLU B O 1
ATOM 1616 N N . HIS B 1 105 ? 14.102 4.445 12.953 1 93.25 105 HIS B N 1
ATOM 1617 C CA . HIS B 1 105 ? 13.141 4.859 13.969 1 93.25 105 HIS B CA 1
ATOM 1618 C C . HIS B 1 105 ? 13.664 4.566 15.367 1 93.25 105 HIS B C 1
ATOM 1620 O O . HIS B 1 105 ? 13.148 5.105 16.344 1 93.25 105 HIS B O 1
ATOM 1626 N N . LEU B 1 106 ? 14.578 3.736 15.492 1 90.69 106 LEU B N 1
ATOM 1627 C CA . LEU B 1 106 ? 15.055 3.363 16.828 1 90.69 106 LEU B CA 1
ATOM 1628 C C . LEU B 1 106 ? 16.391 4.035 17.141 1 90.69 106 LEU B C 1
ATOM 1630 O O . LEU B 1 106 ? 16.781 4.125 18.297 1 90.69 106 LEU B O 1
ATOM 1634 N N . ILE B 1 107 ? 17.094 4.402 16.141 1 83.56 107 ILE B N 1
ATOM 1635 C CA . ILE B 1 107 ? 18.375 5.043 16.375 1 83.56 107 ILE B CA 1
ATOM 1636 C C . ILE B 1 107 ? 18.25 6.551 16.188 1 83.56 107 ILE B C 1
ATOM 1638 O O . ILE B 1 107 ? 17.719 7.012 15.164 1 83.56 107 ILE B O 1
ATOM 1642 N N . PRO B 1 108 ? 18.656 7.375 17.141 1 72.94 108 PRO B N 1
ATOM 1643 C CA . PRO B 1 108 ? 18.547 8.836 17.094 1 72.94 108 PRO B CA 1
ATOM 1644 C C . PRO B 1 108 ? 19.406 9.469 16.016 1 72.94 108 PRO B C 1
ATOM 1646 O O . PRO B 1 108 ? 20.453 8.906 15.648 1 72.94 108 PRO B O 1
#

Foldseek 3Di:
DLLVVLLVLVVVLLVVLLVLQLCLQVLDPDPVSNPVRNPVLSVVSVVCCVAAPDPPHPNHDPPVVNLVVLCVSQVVSLVSCVVRPHPVVSVVSSVSSVVSSCCNPVPD/DLLVVLLVLVVVLLVVLLVLQLCLQVLDPDPVSNPVRNPVLSVVSVVCCVAAPDPPHPNHDPPVVNLVVLCVSQVVSLVSCVVRPHPVVSVVSSVSSVVSSCCNPVPD

Sequence (216 aa):
MIKTIADGIRFLLEIATVVFLIIAGFNSSDLVVKLTVGVIAPVLGILFWGRFMAPMSLHRLPTIGRVITEILIFGATSLATYLLTTHKAALIYGGIALIDTLIEHLIPMIKTIADGIRFLLEIATVVFLIIAGFNSSDLVVKLTVGVIAPVLGILFWGRFMAPMSLHRLPTIGRVITEILIFGATSLATYLLTTHKAALIYGGIALIDTLIEHLIP

Solvent-accessible surface area (backbone atoms only — not comparable to full-atom values): 11074 Å² total; per-residue (Å²): 108,68,55,60,54,51,49,51,52,50,51,52,47,52,54,47,49,39,52,46,26,33,52,19,10,62,58,43,90,47,66,67,46,26,42,48,39,29,42,50,45,40,56,52,46,52,54,47,37,57,45,34,61,32,93,85,31,94,58,43,51,57,70,70,54,44,51,53,49,47,51,51,54,52,46,50,39,23,47,43,20,40,76,40,64,40,58,66,60,14,51,52,52,35,50,51,50,50,50,50,52,47,47,66,73,71,47,125,110,67,55,58,54,49,48,50,51,49,52,52,48,51,53,48,48,41,52,46,26,33,53,19,10,62,58,44,91,47,66,67,47,27,44,47,40,30,41,50,46,38,55,51,47,52,54,48,35,56,45,34,61,32,92,84,30,95,57,42,50,56,70,71,54,44,52,52,47,47,50,51,54,50,46,47,40,21,47,44,20,40,76,40,63,39,59,67,62,14,50,52,52,36,50,51,52,50,50,51,51,47,48,67,73,71,47,123

Radius of gyration: 16.94 Å; Cα contacts (8 Å, |Δi|>4): 226; chains: 2; bounding box: 53×42×36 Å

InterPro domains:
  IPR021214 Protein of unknown function DUF2568 [PF10823] (9-97)